Protein AF-A0A6I7WRU8-F1 (afdb_monomer)

Secondary structure (DSSP, 8-state):
--------EEEEEEEEE-TTSS-EEEEEEEEEEGGGTEEEPPPTTT-TT-EEEE-S-HHHHHHHS-TT--EEE---EE-THHHHHHHTT-SPTT--SEEE-GGGEEPPPTTSS--EEESPPPPTTT-B---TTPPBTS-EEEEETTEEEEEEEEPP--TTPPPBEEE---TTS---------

Foldseek 3Di:
DDPPPFQKKFKWFFDDADPVNFKGKIFGQWIATPNNPDIGGDDCVVWVLRMEIANGPNNVVVVVAPRPGIWIQRDKDFQPVCVVCVVVVNQDNPDGRMYDHPVRIDGDDLPSQAEEFEADQQDPPQQFGDTPPADALGFHWYDYPNDIDARWHWHDDDPPDGIGIDHNDDPPDPDPPPDPDD

Nearest PDB structures (foldseek):
  5okz-assembly3_S  TM=5.042E-01  e=1.895E-01  Saccharomyces cerevisiae S288C
  5okz-assembly4_c  TM=5.671E-01  e=3.404E-01  Saccharomyces cerevisiae S288C
  4ifd-assembly1_I  TM=5.003E-01  e=4.302E-01  Saccharomyces cerevisiae S288C
  8g78-assembly1_B  TM=3.497E-01  e=2.351E+00  Severe acute respiratory syndrome coronavirus 2
  6zow-assembly1_A  TM=1.508E-01  e=2.643E+00  Severe acute respiratory syndrome coronavirus 2

Sequence (182 aa):
MSNEIEERELIVKINHASYSMKAGTVDILFVSSDNGKHIELPSSKEFPTKGVFISSEFENISRQFKEEELFYLQKWTRDDGKIDELNSGVLPPGDHIHWAKGTAVKKKDPLSFIPIFDGKLPNISTGEVDINGLPVNKPFFIRDHQEIYGPFTANARQADETIKASPFPQTVLNIKILTATC

pLDDT: mean 83.82, std 16.11, range [31.03, 96.31]

Radius of gyration: 21.08 Å; Cα contacts (8 Å, |Δi|>4): 336; chains: 1; bounding box: 50×31×63 Å

Mean predicted aligned error: 9.58 Å

Structure (mmCIF, N/CA/C/O backbone):
data_AF-A0A6I7WRU8-F1
#
_entry.id   AF-A0A6I7WRU8-F1
#
loop_
_atom_site.group_PDB
_atom_site.id
_atom_site.type_symbol
_atom_site.label_atom_id
_atom_site.label_alt_id
_atom_site.label_comp_id
_atom_site.label_asym_id
_atom_site.label_entity_id
_atom_site.label_seq_id
_atom_site.pdbx_PDB_ins_code
_atom_site.Cartn_x
_atom_site.Cartn_y
_atom_site.Cartn_z
_atom_site.occupancy
_atom_site.B_iso_or_equiv
_atom_site.auth_seq_id
_atom_site.auth_comp_id
_atom_site.auth_asym_id
_atom_site.auth_atom_id
_atom_site.pdbx_PDB_model_num
ATOM 1 N N . MET A 1 1 ? -13.684 4.478 -31.566 1.00 32.88 1 MET A N 1
ATOM 2 C CA . MET A 1 1 ? -13.907 3.550 -30.443 1.00 32.88 1 MET A CA 1
ATOM 3 C C . MET A 1 1 ? -13.051 4.058 -29.303 1.00 32.88 1 MET A C 1
ATOM 5 O O . MET A 1 1 ? -11.836 4.079 -29.434 1.00 32.88 1 MET A O 1
ATOM 9 N N . SER A 1 2 ? -13.684 4.659 -28.304 1.00 32.12 2 SER A N 1
ATOM 10 C CA . SER A 1 2 ? -13.031 5.243 -27.135 1.00 32.12 2 SER A CA 1
ATOM 11 C C . SER A 1 2 ? -12.564 4.109 -26.229 1.00 32.12 2 SER A C 1
ATOM 13 O O . SER A 1 2 ? -13.397 3.448 -25.618 1.00 32.12 2 SER A O 1
ATOM 15 N N . ASN A 1 3 ? -11.255 3.857 -26.194 1.00 33.06 3 ASN A N 1
ATOM 16 C CA . ASN A 1 3 ? -10.651 2.990 -25.188 1.00 33.06 3 ASN A CA 1
ATOM 17 C C . ASN A 1 3 ? -10.827 3.688 -23.837 1.00 33.06 3 ASN A C 1
ATOM 19 O O . ASN A 1 3 ? -10.137 4.672 -23.567 1.00 33.06 3 ASN A O 1
ATOM 23 N N . GLU A 1 4 ? -11.773 3.227 -23.021 1.00 42.41 4 GLU A N 1
ATOM 24 C CA . GLU A 1 4 ? -11.695 3.454 -21.581 1.00 42.41 4 GLU A CA 1
ATOM 25 C C . GLU A 1 4 ? -10.346 2.883 -21.144 1.00 42.41 4 GLU A C 1
ATOM 27 O O . GLU A 1 4 ? -10.081 1.690 -21.276 1.00 42.41 4 GLU A O 1
ATOM 32 N N . ILE A 1 5 ? -9.430 3.767 -20.755 1.00 49.12 5 ILE A N 1
ATOM 33 C CA . ILE A 1 5 ? -8.194 3.357 -20.108 1.00 49.12 5 ILE A CA 1
ATOM 34 C C . ILE A 1 5 ? -8.660 2.786 -18.775 1.00 49.12 5 ILE A C 1
ATOM 36 O O . ILE A 1 5 ? -9.083 3.548 -17.910 1.00 49.12 5 ILE A O 1
ATOM 40 N N . GLU A 1 6 ? -8.647 1.463 -18.628 1.00 54.09 6 GLU A N 1
ATOM 41 C CA . GLU A 1 6 ? -8.699 0.839 -17.310 1.00 54.09 6 GLU A CA 1
ATOM 42 C C . GLU A 1 6 ? -7.561 1.468 -16.495 1.00 54.09 6 GLU A C 1
ATOM 44 O O . GLU A 1 6 ? -6.383 1.195 -16.739 1.00 54.09 6 GLU A O 1
ATOM 49 N N . GLU A 1 7 ? -7.894 2.393 -15.591 1.00 76.50 7 GLU A N 1
ATOM 50 C CA . GLU A 1 7 ? -6.926 3.036 -14.704 1.00 76.50 7 GLU A CA 1
ATOM 51 C C . GLU A 1 7 ? -6.458 1.986 -13.685 1.00 76.50 7 GLU A C 1
ATOM 53 O O . GLU A 1 7 ? -6.975 1.882 -12.572 1.00 76.50 7 GLU A O 1
ATOM 58 N N . ARG A 1 8 ? -5.518 1.133 -14.111 1.00 90.19 8 ARG A N 1
ATOM 59 C CA . ARG A 1 8 ? -4.845 0.154 -13.256 1.00 90.19 8 ARG A CA 1
ATOM 60 C C . ARG 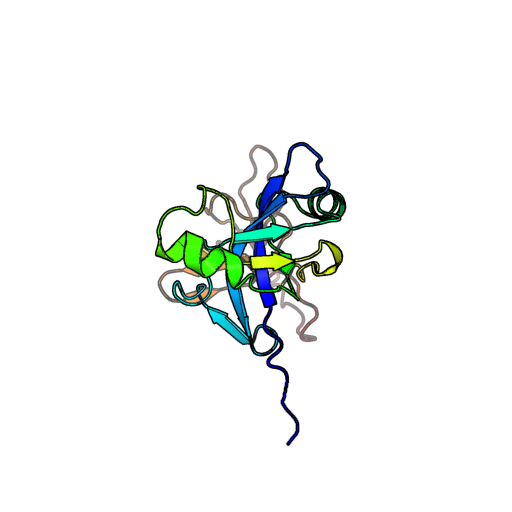A 1 8 ? -3.718 0.848 -12.500 1.00 90.19 8 ARG A C 1
ATOM 62 O O . ARG A 1 8 ? -2.885 1.530 -13.091 1.00 90.19 8 ARG A O 1
ATOM 69 N N . GLU A 1 9 ? -3.664 0.627 -11.195 1.00 94.25 9 GLU A N 1
ATOM 70 C CA . GLU A 1 9 ? -2.600 1.106 -10.312 1.00 94.25 9 GLU A CA 1
ATOM 71 C C . GLU A 1 9 ? -1.969 -0.094 -9.596 1.00 94.25 9 GLU A C 1
ATOM 73 O O . GLU A 1 9 ? -2.660 -1.041 -9.210 1.00 94.25 9 GLU A O 1
ATOM 78 N N . LEU A 1 10 ? -0.654 -0.064 -9.382 1.00 95.56 10 LEU A N 1
ATOM 79 C CA . LEU A 1 10 ? 0.019 -1.064 -8.552 1.00 95.56 10 LEU A CA 1
ATOM 80 C C . LEU A 1 10 ? 0.072 -0.573 -7.109 1.00 95.56 10 LEU A C 1
ATOM 82 O O . LEU A 1 10 ? 0.455 0.567 -6.854 1.00 95.56 10 LEU A O 1
ATOM 86 N N . ILE A 1 11 ? -0.276 -1.439 -6.163 1.00 94.81 11 ILE A N 1
ATOM 87 C CA . ILE A 1 11 ? -0.093 -1.186 -4.733 1.00 94.81 11 ILE A CA 1
ATOM 88 C C . ILE A 1 11 ? 1.238 -1.803 -4.344 1.00 94.81 11 ILE A C 1
ATOM 90 O O . ILE A 1 11 ? 1.419 -3.023 -4.420 1.00 94.81 11 ILE A O 1
ATOM 94 N N . VAL A 1 12 ? 2.168 -0.943 -3.951 1.00 95.56 12 VAL A N 1
ATOM 95 C CA . VAL A 1 12 ? 3.572 -1.297 -3.767 1.00 95.56 12 VAL A CA 1
ATOM 96 C C . VAL A 1 12 ? 4.094 -0.862 -2.402 1.00 95.56 12 VAL A C 1
ATOM 98 O O . VAL A 1 12 ? 3.509 0.006 -1.750 1.00 95.56 12 VAL A O 1
ATOM 101 N N . LYS A 1 13 ? 5.222 -1.448 -1.996 1.00 94.94 13 LYS A N 1
ATOM 102 C CA . LYS A 1 13 ? 6.053 -0.964 -0.886 1.00 94.94 13 LYS A CA 1
ATOM 103 C C . LYS A 1 13 ? 7.512 -0.829 -1.310 1.00 94.94 13 LYS A C 1
ATOM 105 O O . LYS A 1 13 ? 7.925 -1.421 -2.307 1.00 94.94 13 LYS A O 1
ATOM 110 N N . ILE A 1 14 ? 8.294 -0.056 -0.563 1.00 94.94 14 ILE A N 1
ATOM 111 C CA . ILE A 1 14 ? 9.741 0.030 -0.790 1.00 94.94 14 ILE A CA 1
ATOM 112 C C . ILE A 1 14 ? 10.365 -1.345 -0.506 1.00 94.94 14 ILE A C 1
ATOM 114 O O . ILE A 1 14 ? 10.066 -1.952 0.516 1.00 94.94 14 ILE A O 1
ATOM 118 N N . ASN A 1 15 ? 11.235 -1.816 -1.404 1.00 93.06 15 ASN A N 1
ATOM 119 C CA . ASN A 1 15 ? 12.079 -2.986 -1.157 1.00 93.06 15 ASN A CA 1
ATOM 120 C C . ASN A 1 15 ? 13.485 -2.529 -0.748 1.00 93.06 15 ASN A C 1
ATOM 122 O O . ASN A 1 15 ? 13.893 -2.708 0.392 1.00 93.06 15 ASN A O 1
ATOM 126 N N . HIS A 1 16 ? 14.215 -1.863 -1.647 1.00 89.12 16 HIS A N 1
ATOM 127 C CA . HIS A 1 16 ? 15.531 -1.312 -1.320 1.00 89.12 16 HIS A CA 1
ATOM 128 C C . HIS A 1 16 ? 15.906 -0.137 -2.225 1.00 89.12 16 HIS A C 1
ATOM 130 O O . HIS A 1 16 ? 15.480 -0.040 -3.378 1.00 89.12 16 HIS A O 1
ATOM 136 N N . ALA A 1 17 ? 16.742 0.760 -1.703 1.00 86.56 17 ALA A N 1
ATOM 137 C CA . ALA A 1 17 ? 17.388 1.801 -2.493 1.00 86.56 17 ALA A CA 1
ATOM 138 C C . ALA A 1 17 ? 18.650 1.257 -3.176 1.00 86.56 17 ALA A C 1
ATOM 140 O O . ALA A 1 17 ? 19.378 0.443 -2.608 1.00 86.56 17 ALA A O 1
ATOM 141 N N . SER A 1 18 ? 18.961 1.766 -4.368 1.00 83.12 18 SER A N 1
ATOM 142 C CA . SER A 1 18 ? 20.291 1.591 -4.962 1.00 83.12 18 SER A CA 1
ATOM 143 C C . SER A 1 18 ? 21.342 2.410 -4.203 1.00 83.12 18 SER A C 1
ATOM 145 O O . SER A 1 18 ? 21.016 3.380 -3.516 1.00 83.12 18 SER A O 1
ATOM 147 N N . TYR A 1 19 ? 22.626 2.099 -4.415 1.00 75.56 19 TYR A N 1
ATOM 148 C CA . TYR A 1 19 ? 23.750 2.829 -3.810 1.00 75.56 19 TYR A CA 1
ATOM 149 C C . TYR A 1 19 ? 23.710 4.346 -4.075 1.00 75.56 19 TYR A C 1
ATOM 151 O O . TYR A 1 19 ? 24.082 5.147 -3.224 1.00 75.56 19 TYR A O 1
ATOM 159 N N . SER A 1 20 ? 23.217 4.755 -5.250 1.00 76.69 20 SER A N 1
ATOM 160 C CA . SER A 1 20 ? 23.104 6.171 -5.629 1.00 76.69 20 SER A CA 1
ATOM 161 C C . SER A 1 20 ? 21.938 6.911 -4.961 1.00 76.69 20 SER A C 1
ATOM 163 O O . SER A 1 20 ? 21.829 8.125 -5.122 1.00 76.69 20 SER A O 1
ATOM 165 N N . MET A 1 21 ? 21.029 6.187 -4.295 1.00 78.50 21 MET A N 1
ATOM 166 C CA . MET A 1 21 ? 19.726 6.638 -3.776 1.00 78.50 21 MET A CA 1
ATOM 167 C C . MET A 1 21 ? 18.769 7.270 -4.804 1.00 78.50 21 MET A C 1
ATOM 169 O O . MET A 1 21 ? 17.620 7.533 -4.465 1.00 78.50 21 MET A O 1
ATOM 173 N N . LYS A 1 22 ? 19.203 7.476 -6.054 1.00 90.19 22 LYS A N 1
ATOM 174 C CA . LYS A 1 22 ? 18.390 8.021 -7.154 1.00 90.19 22 LYS A CA 1
ATOM 175 C C . LYS A 1 22 ? 17.479 6.988 -7.801 1.00 90.19 22 LYS A C 1
ATOM 177 O O . LYS A 1 22 ? 16.458 7.339 -8.386 1.00 90.19 22 LYS A O 1
ATOM 182 N N . ALA A 1 23 ? 17.872 5.727 -7.694 1.00 92.94 23 ALA A N 1
ATOM 183 C CA . ALA A 1 23 ? 17.128 4.571 -8.160 1.00 92.94 23 ALA A CA 1
ATOM 184 C C . ALA A 1 23 ? 16.900 3.591 -7.007 1.00 92.94 23 ALA A C 1
ATOM 186 O O . ALA A 1 23 ? 17.590 3.655 -5.982 1.00 92.94 23 ALA A O 1
ATOM 187 N N . GLY A 1 24 ? 15.977 2.661 -7.190 1.00 93.88 24 GLY A N 1
ATOM 188 C CA . GLY A 1 24 ? 15.670 1.618 -6.220 1.00 93.88 24 GLY A CA 1
ATOM 189 C C . GLY A 1 24 ? 14.606 0.674 -6.752 1.00 93.88 24 GLY A C 1
ATOM 190 O O . GLY A 1 24 ? 14.208 0.769 -7.910 1.00 93.88 24 GLY A O 1
ATOM 191 N N . THR A 1 25 ? 14.132 -0.211 -5.893 1.00 94.88 25 THR A N 1
ATOM 192 C CA . THR A 1 25 ? 13.145 -1.230 -6.236 1.00 94.88 25 THR A CA 1
ATOM 193 C C . THR A 1 25 ? 11.966 -1.157 -5.281 1.00 94.88 25 THR A C 1
ATOM 195 O O . THR A 1 25 ? 12.122 -0.879 -4.087 1.00 94.88 25 THR A O 1
ATOM 198 N N . VAL A 1 26 ? 10.780 -1.427 -5.819 1.00 95.81 26 VAL A N 1
ATOM 199 C CA . VAL A 1 26 ? 9.541 -1.585 -5.055 1.00 95.81 26 VAL A CA 1
ATOM 200 C C . VAL A 1 26 ? 8.943 -2.966 -5.303 1.00 95.81 26 VAL A C 1
ATOM 202 O O . VAL A 1 26 ? 9.017 -3.480 -6.422 1.00 95.81 26 VAL A O 1
ATOM 205 N N . ASP A 1 27 ? 8.326 -3.542 -4.275 1.00 96.12 27 ASP A N 1
ATOM 206 C CA . ASP A 1 27 ? 7.601 -4.811 -4.374 1.00 96.12 27 ASP A CA 1
ATOM 207 C C . ASP A 1 27 ? 6.138 -4.560 -4.720 1.00 96.12 27 ASP A C 1
ATOM 209 O O . ASP A 1 27 ? 5.486 -3.713 -4.110 1.00 96.12 27 ASP A O 1
ATOM 213 N N . ILE A 1 28 ? 5.609 -5.329 -5.670 1.00 96.31 28 ILE A N 1
ATOM 214 C CA . ILE A 1 28 ? 4.196 -5.338 -6.043 1.00 96.31 28 ILE A CA 1
ATOM 215 C C . ILE A 1 28 ? 3.459 -6.287 -5.111 1.00 96.31 28 ILE A C 1
ATOM 217 O O . ILE A 1 28 ? 3.704 -7.494 -5.105 1.00 96.31 28 ILE A O 1
ATOM 221 N N . LEU A 1 29 ? 2.517 -5.737 -4.352 1.00 94.94 29 LEU A N 1
ATOM 222 C CA . LEU A 1 29 ? 1.692 -6.511 -3.431 1.00 94.94 29 LEU A CA 1
ATOM 223 C C . LEU A 1 29 ? 0.323 -6.806 -4.032 1.00 94.94 29 LEU A C 1
ATOM 225 O O . LEU A 1 29 ? -0.154 -7.935 -3.938 1.00 94.94 29 LEU A O 1
ATOM 229 N N . PHE A 1 30 ? -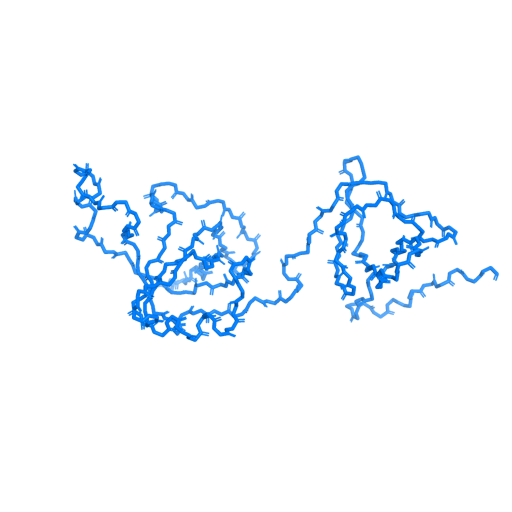0.274 -5.813 -4.693 1.00 94.88 30 PHE A N 1
ATOM 230 C CA . PHE A 1 30 ? -1.585 -5.946 -5.320 1.00 94.88 30 PHE A CA 1
ATOM 231 C C . PHE A 1 30 ? -1.683 -5.127 -6.604 1.00 94.88 30 PHE A C 1
ATOM 233 O O . PHE A 1 30 ? -0.958 -4.149 -6.803 1.00 94.88 30 PHE A O 1
ATOM 240 N N . VAL A 1 31 ? -2.633 -5.514 -7.443 1.00 95.00 31 VAL A N 1
ATOM 241 C CA . VAL A 1 31 ? -3.109 -4.734 -8.583 1.00 95.00 31 VAL A CA 1
ATOM 242 C C . VAL A 1 31 ? -4.483 -4.189 -8.218 1.00 95.00 31 VAL A C 1
ATOM 244 O O . VAL A 1 31 ? -5.347 -4.940 -7.773 1.00 95.00 31 VAL A O 1
ATOM 247 N N . SER A 1 32 ? -4.664 -2.886 -8.393 1.00 92.31 32 SER A N 1
ATOM 248 C CA . SER A 1 32 ? -5.935 -2.186 -8.238 1.00 92.31 32 SER A CA 1
ATOM 249 C C . SER A 1 32 ? -6.474 -1.826 -9.620 1.00 92.31 32 SER A C 1
ATOM 251 O O . SER A 1 32 ? -5.752 -1.217 -10.409 1.00 92.31 32 SER A O 1
ATOM 253 N N . SER A 1 33 ? -7.721 -2.178 -9.919 1.00 91.00 33 SER A N 1
ATOM 254 C CA . SER A 1 33 ? -8.433 -1.789 -11.142 1.00 91.00 33 SER A CA 1
ATOM 255 C C . SER A 1 33 ? -9.773 -1.127 -10.815 1.00 91.00 33 SER A C 1
ATOM 257 O O . SER A 1 33 ? -10.237 -1.130 -9.667 1.00 91.00 33 SER A O 1
ATOM 259 N N . ASP A 1 34 ? -10.366 -0.484 -11.823 1.00 86.56 34 ASP A N 1
ATOM 260 C CA . ASP A 1 34 ? -11.641 0.233 -11.725 1.00 86.56 34 ASP A CA 1
ATOM 261 C C . ASP A 1 34 ? -11.684 1.234 -10.563 1.00 86.56 34 ASP A C 1
ATOM 263 O O . ASP A 1 34 ? -12.660 1.309 -9.809 1.00 86.56 34 ASP A O 1
ATOM 267 N N . ASN A 1 35 ? -10.600 2.003 -10.403 1.00 81.00 35 ASN A N 1
ATOM 268 C CA . ASN A 1 35 ? -10.430 2.992 -9.335 1.00 81.00 35 ASN A CA 1
ATOM 269 C C . ASN A 1 35 ? -10.523 2.399 -7.918 1.00 81.00 35 ASN A C 1
ATOM 271 O O . ASN A 1 35 ? -11.100 3.007 -7.014 1.00 81.00 35 ASN A O 1
ATOM 275 N N . GLY A 1 36 ? -9.964 1.203 -7.718 1.00 79.19 36 GLY A N 1
ATOM 276 C CA . GLY A 1 36 ? -9.905 0.540 -6.412 1.00 79.19 36 GLY A CA 1
ATOM 277 C C . GLY A 1 36 ? -11.136 -0.285 -6.058 1.00 79.19 36 GLY A C 1
ATOM 278 O O . GLY A 1 36 ? -11.230 -0.773 -4.933 1.00 79.19 36 GLY A O 1
ATOM 279 N N . LYS A 1 37 ? -12.075 -0.474 -6.996 1.00 82.75 37 LYS A N 1
ATOM 280 C CA . LYS A 1 37 ? -13.210 -1.394 -6.809 1.00 82.75 37 LYS A CA 1
ATOM 281 C C . LYS A 1 37 ? -12.779 -2.856 -6.830 1.00 82.75 37 LYS A C 1
ATOM 283 O O . LYS A 1 37 ? -13.419 -3.686 -6.187 1.00 82.75 37 LYS A O 1
ATOM 288 N N . HIS A 1 38 ? -11.703 -3.155 -7.547 1.00 86.56 38 HIS A N 1
ATOM 289 C CA . HIS A 1 38 ? -11.164 -4.497 -7.672 1.00 86.56 38 HIS A CA 1
ATOM 290 C C . HIS A 1 38 ? -9.696 -4.495 -7.270 1.00 86.56 38 HIS A C 1
ATOM 292 O O . HIS A 1 38 ? -8.908 -3.685 -7.751 1.00 86.56 38 HIS A O 1
ATOM 298 N N . ILE A 1 39 ? -9.354 -5.385 -6.340 1.00 90.44 39 ILE A N 1
ATOM 299 C CA . ILE A 1 39 ? -8.000 -5.549 -5.823 1.00 90.44 39 ILE A CA 1
ATOM 300 C C . ILE A 1 39 ? -7.668 -7.029 -5.861 1.00 90.44 39 ILE A C 1
ATOM 302 O O . ILE A 1 39 ? -8.378 -7.850 -5.281 1.00 90.44 39 ILE A O 1
ATOM 306 N N . GLU A 1 40 ? -6.581 -7.360 -6.539 1.00 93.06 40 GLU A N 1
ATOM 307 C CA . GLU A 1 40 ? -6.156 -8.735 -6.757 1.00 93.06 40 GLU A CA 1
ATOM 308 C C . GLU A 1 40 ? -4.652 -8.900 -6.550 1.00 93.06 40 GLU A C 1
ATOM 310 O O . GLU A 1 40 ? -3.882 -7.935 -6.522 1.00 93.06 40 GLU A O 1
ATOM 315 N N . LEU A 1 41 ? -4.224 -10.151 -6.390 1.00 94.50 41 LEU A N 1
ATOM 316 C CA . LEU A 1 41 ? -2.803 -10.476 -6.373 1.00 94.50 41 LEU A CA 1
ATOM 317 C C . LEU A 1 41 ? -2.213 -10.307 -7.781 1.00 94.50 41 LEU A C 1
ATOM 319 O O . LEU A 1 41 ? -2.866 -10.675 -8.760 1.00 94.50 41 LEU A O 1
ATOM 323 N N . PRO A 1 42 ? -0.965 -9.821 -7.906 1.00 94.25 42 PRO A N 1
ATOM 324 C CA . PRO A 1 42 ? -0.327 -9.684 -9.204 1.00 94.25 42 PRO A CA 1
ATOM 325 C C . PRO A 1 42 ? -0.181 -11.051 -9.882 1.00 94.25 42 PRO A C 1
ATOM 327 O O . PRO A 1 42 ? 0.394 -11.992 -9.327 1.00 94.25 42 PRO A O 1
ATOM 330 N N . SER A 1 43 ? -0.685 -11.153 -11.113 1.00 93.56 43 SER A N 1
ATOM 331 C CA . SER A 1 43 ? -0.547 -12.355 -11.935 1.00 93.56 43 SER A CA 1
ATOM 332 C C . SER A 1 43 ? 0.926 -12.662 -12.186 1.00 93.56 43 SER A C 1
ATOM 334 O O . SER A 1 43 ? 1.662 -11.813 -12.681 1.00 93.56 43 SER A O 1
ATOM 336 N N . SER A 1 44 ? 1.364 -13.898 -11.932 1.00 91.12 44 SER A N 1
ATOM 337 C CA . SER A 1 44 ? 2.755 -14.306 -12.192 1.00 91.12 44 SER A CA 1
ATOM 338 C C . SER A 1 44 ? 3.122 -14.308 -13.680 1.00 91.12 44 SER A C 1
ATOM 340 O O . SER A 1 44 ? 4.302 -14.322 -14.008 1.00 91.12 44 SER A O 1
ATOM 342 N N . LYS A 1 45 ? 2.130 -14.284 -14.583 1.00 90.69 45 LYS A N 1
ATOM 343 C CA . LYS A 1 45 ? 2.371 -14.125 -16.025 1.00 90.69 45 LYS A CA 1
ATOM 344 C C . LYS A 1 45 ? 2.704 -12.682 -16.392 1.00 90.69 45 LYS A C 1
ATOM 346 O O . LYS A 1 45 ? 3.512 -12.454 -17.282 1.00 90.69 45 LYS A O 1
ATOM 351 N N . GLU A 1 46 ? 2.051 -11.727 -15.735 1.00 90.56 46 GLU A N 1
ATOM 352 C CA . GLU A 1 46 ? 2.258 -10.301 -15.984 1.00 90.56 46 GLU A CA 1
ATOM 353 C C . GLU A 1 46 ? 3.458 -9.788 -15.188 1.00 90.56 46 GLU A C 1
ATOM 355 O O . GLU A 1 46 ? 4.339 -9.169 -15.765 1.00 90.56 46 GLU A O 1
ATOM 360 N N . PHE A 1 47 ? 3.545 -10.127 -13.899 1.00 93.50 47 PHE A N 1
ATOM 361 C CA . PHE A 1 47 ? 4.573 -9.678 -12.958 1.00 93.50 47 PHE A CA 1
ATOM 362 C C . PHE A 1 47 ? 5.382 -10.858 -12.383 1.00 93.50 47 PHE A C 1
ATOM 364 O O . PHE A 1 47 ? 5.303 -11.145 -11.184 1.00 93.50 47 PHE A O 1
ATOM 371 N N . PRO A 1 48 ? 6.191 -11.553 -13.200 1.00 91.50 48 PRO A N 1
ATOM 372 C CA . PRO A 1 48 ? 6.930 -12.746 -12.776 1.00 91.50 48 PRO A CA 1
ATOM 373 C C . PRO A 1 48 ? 7.954 -12.469 -11.667 1.00 91.50 48 PRO A C 1
ATOM 375 O O . PRO A 1 48 ? 8.126 -13.295 -10.775 1.00 91.50 48 PRO A O 1
ATOM 378 N N . THR A 1 49 ? 8.594 -11.293 -11.674 1.00 92.12 49 THR A N 1
ATOM 379 C CA . THR A 1 49 ? 9.571 -10.890 -10.646 1.00 92.12 49 THR A CA 1
ATOM 380 C C . THR A 1 49 ? 8.939 -10.174 -9.451 1.00 92.12 49 THR A C 1
ATOM 382 O O . THR A 1 49 ? 9.645 -9.847 -8.504 1.00 92.12 49 THR A O 1
ATOM 385 N N . LYS A 1 50 ? 7.622 -9.912 -9.494 1.00 93.81 50 LYS A N 1
ATOM 386 C CA . LYS A 1 50 ? 6.840 -9.221 -8.450 1.00 93.81 50 LYS A CA 1
ATOM 387 C C . LYS A 1 50 ? 7.391 -7.865 -7.990 1.00 93.81 50 LYS A C 1
ATOM 389 O O . LYS A 1 50 ? 7.006 -7.391 -6.930 1.00 93.81 50 LYS A O 1
ATOM 394 N N . GLY A 1 51 ? 8.246 -7.220 -8.776 1.00 94.94 51 GLY A N 1
ATOM 395 C CA . GLY A 1 51 ? 8.806 -5.917 -8.431 1.00 94.94 51 GLY A CA 1
ATOM 396 C C . GLY A 1 51 ? 8.944 -5.004 -9.638 1.00 94.94 51 GLY A C 1
ATOM 397 O O . GLY A 1 51 ? 8.862 -5.447 -10.790 1.00 94.94 51 GLY A O 1
ATOM 398 N N . VAL A 1 52 ? 9.134 -3.720 -9.350 1.00 96.19 52 VAL A N 1
ATOM 399 C CA . VAL A 1 52 ? 9.344 -2.663 -10.341 1.00 96.19 52 VAL A CA 1
ATOM 400 C C . VAL A 1 52 ? 10.611 -1.902 -9.987 1.00 96.19 52 VAL A C 1
ATOM 402 O O . VAL A 1 52 ? 10.789 -1.451 -8.855 1.00 96.19 52 VAL A O 1
ATOM 405 N N . PHE A 1 53 ? 11.475 -1.719 -10.980 1.00 95.50 53 PHE A N 1
ATOM 406 C CA . PHE A 1 53 ? 12.645 -0.868 -10.855 1.00 95.50 53 PHE A CA 1
ATOM 407 C C . PHE A 1 53 ? 12.262 0.607 -11.024 1.00 95.50 53 PHE A C 1
ATOM 409 O O . PHE A 1 53 ? 11.684 1.012 -12.030 1.00 95.50 53 PHE A O 1
ATOM 416 N N . ILE A 1 54 ? 12.607 1.443 -10.057 1.00 96.19 54 ILE A N 1
ATOM 417 C CA . ILE A 1 54 ? 12.417 2.887 -10.137 1.00 96.19 54 ILE A CA 1
ATOM 418 C C . ILE A 1 54 ? 13.717 3.517 -10.627 1.00 96.19 54 ILE A C 1
ATOM 420 O O . ILE A 1 54 ? 14.717 3.534 -9.912 1.00 96.19 54 ILE A O 1
ATOM 424 N N . SER A 1 55 ? 13.702 4.053 -11.847 1.00 93.50 55 SER A N 1
ATOM 425 C CA . SER A 1 55 ? 14.909 4.523 -12.537 1.00 93.50 55 SER A CA 1
ATOM 426 C C . SER A 1 55 ? 15.415 5.890 -12.071 1.00 93.50 55 SER A C 1
ATOM 428 O O . SER A 1 55 ? 16.574 6.230 -12.301 1.00 93.50 55 SER A O 1
ATOM 430 N N . SER A 1 56 ? 14.540 6.711 -11.489 1.00 94.56 56 SER A N 1
ATOM 431 C CA . SER A 1 56 ? 14.843 8.086 -11.083 1.00 94.56 56 SER A CA 1
ATOM 432 C C . SER A 1 56 ? 13.947 8.550 -9.943 1.00 94.56 56 SER A C 1
ATOM 434 O O . SER A 1 56 ? 12.829 8.057 -9.790 1.00 94.56 56 SER A O 1
ATOM 436 N N . GLU A 1 57 ? 14.419 9.550 -9.194 1.00 94.12 57 GLU A N 1
ATOM 437 C CA . GLU A 1 57 ? 13.666 10.242 -8.140 1.00 94.12 57 GLU A CA 1
ATOM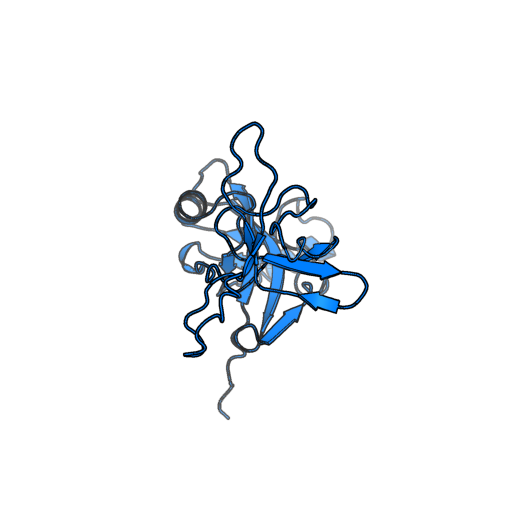 438 C C . GLU A 1 57 ? 13.235 9.318 -6.989 1.00 94.12 57 GLU A C 1
ATOM 440 O O . GLU A 1 57 ? 12.273 9.610 -6.274 1.00 94.12 57 GLU A O 1
ATOM 445 N N . PHE A 1 58 ? 13.942 8.203 -6.787 1.00 94.38 58 PHE A N 1
ATOM 446 C CA . PHE A 1 58 ? 13.654 7.268 -5.702 1.00 94.38 58 PHE A CA 1
ATOM 447 C C . PHE A 1 58 ? 13.833 7.914 -4.323 1.00 94.38 58 PHE A C 1
ATOM 449 O O . PHE A 1 58 ? 13.067 7.648 -3.402 1.00 94.38 58 PHE A O 1
ATOM 456 N N . GLU A 1 59 ? 14.756 8.863 -4.190 1.00 93.38 59 GLU A N 1
ATOM 457 C CA . GLU A 1 59 ? 14.945 9.655 -2.980 1.00 93.38 59 GLU A CA 1
ATOM 458 C C . GLU A 1 59 ? 13.685 10.439 -2.578 1.00 93.38 59 GLU A C 1
ATOM 460 O O . GLU A 1 59 ? 13.456 10.679 -1.391 1.00 93.38 59 GLU A O 1
ATOM 465 N N . ASN A 1 60 ? 12.834 10.821 -3.541 1.00 92.44 60 ASN A N 1
ATOM 466 C CA . ASN A 1 60 ? 11.547 11.452 -3.249 1.00 92.44 60 ASN A CA 1
ATOM 467 C C . ASN A 1 60 ? 10.551 10.451 -2.668 1.00 92.44 60 ASN A C 1
ATOM 469 O O . ASN A 1 60 ? 9.746 10.838 -1.822 1.00 92.44 60 ASN A O 1
ATOM 473 N N . ILE A 1 61 ? 10.600 9.193 -3.106 1.00 93.50 61 ILE A N 1
ATOM 474 C CA . ILE A 1 61 ? 9.779 8.107 -2.565 1.00 93.50 61 ILE A CA 1
ATOM 475 C C . ILE A 1 61 ? 10.228 7.818 -1.132 1.00 93.50 61 ILE A C 1
ATOM 477 O O . ILE A 1 61 ? 9.415 7.912 -0.218 1.00 93.50 61 ILE A O 1
ATOM 481 N N . SER A 1 62 ? 11.525 7.592 -0.910 1.00 91.38 62 SER A N 1
ATOM 482 C CA . SER A 1 62 ? 12.073 7.270 0.417 1.00 91.38 62 SER A CA 1
ATOM 483 C C . SER A 1 62 ? 11.882 8.380 1.454 1.00 91.38 62 SER A C 1
ATOM 485 O O . SER A 1 62 ? 11.861 8.113 2.650 1.00 91.38 62 SER A O 1
ATOM 487 N N . ARG A 1 63 ? 11.745 9.643 1.024 1.00 91.38 63 ARG A N 1
ATOM 488 C CA . ARG A 1 63 ? 11.372 10.752 1.920 1.00 91.38 63 ARG A CA 1
ATOM 489 C C . ARG A 1 63 ? 9.887 10.770 2.276 1.00 91.38 63 ARG A C 1
ATOM 491 O O . ARG A 1 63 ? 9.525 11.306 3.320 1.00 91.38 63 ARG A O 1
ATOM 498 N N . GLN A 1 64 ? 9.030 10.274 1.389 1.00 90.94 64 GLN A N 1
ATOM 499 C CA . GLN A 1 64 ? 7.577 10.344 1.536 1.00 90.94 64 GLN A CA 1
ATOM 500 C C . GLN A 1 64 ? 6.973 9.114 2.204 1.00 90.94 64 GLN A C 1
ATOM 502 O O . GLN A 1 64 ? 5.933 9.260 2.843 1.00 90.94 64 GLN A O 1
ATOM 507 N N . PHE A 1 65 ? 7.603 7.952 2.045 1.00 90.88 65 PHE A N 1
ATOM 508 C CA . PHE A 1 65 ? 7.090 6.660 2.484 1.00 90.88 65 PHE A CA 1
ATOM 509 C C . PHE A 1 65 ? 8.145 5.917 3.296 1.00 90.88 65 PHE A C 1
ATOM 511 O O . PHE A 1 65 ? 9.333 5.943 2.966 1.00 90.88 65 PHE A O 1
ATOM 518 N N . LYS A 1 66 ? 7.706 5.240 4.357 1.00 86.06 66 LYS A N 1
ATOM 519 C CA . LYS A 1 66 ? 8.548 4.296 5.107 1.00 86.06 66 LYS A CA 1
ATOM 520 C C . LYS A 1 66 ? 8.610 2.937 4.396 1.00 86.06 66 LYS A C 1
ATOM 522 O O . LYS A 1 66 ? 7.784 2.650 3.540 1.00 86.06 66 LYS A O 1
ATOM 527 N N . GLU A 1 67 ? 9.565 2.093 4.781 1.00 78.81 67 GLU A N 1
ATOM 528 C CA . GLU A 1 67 ? 9.839 0.794 4.135 1.00 78.81 67 GLU A CA 1
ATOM 529 C C . GLU A 1 67 ? 8.598 -0.115 4.025 1.00 78.81 67 GLU A C 1
ATOM 531 O O . GLU A 1 67 ? 8.305 -0.654 2.964 1.00 78.81 67 GLU A O 1
ATOM 536 N N . GLU A 1 68 ? 7.785 -0.176 5.081 1.00 82.12 68 GLU A N 1
ATOM 537 C CA . GLU A 1 68 ? 6.547 -0.973 5.126 1.00 82.12 68 GLU A CA 1
ATOM 538 C C . GLU A 1 68 ? 5.276 -0.168 4.794 1.00 82.12 68 GLU A C 1
ATOM 540 O O . GLU A 1 68 ? 4.154 -0.632 5.007 1.00 82.12 68 GLU A O 1
ATOM 545 N N . GLU A 1 69 ? 5.417 1.067 4.310 1.00 86.50 69 GLU A N 1
ATOM 546 C CA . GLU A 1 69 ? 4.277 1.911 3.964 1.00 86.50 69 GLU A CA 1
ATOM 547 C C . GLU A 1 69 ? 3.828 1.669 2.520 1.00 86.50 69 GLU A C 1
ATOM 549 O O . GLU A 1 69 ? 4.621 1.726 1.581 1.00 86.50 69 GLU A O 1
ATOM 554 N N . LEU A 1 70 ? 2.528 1.418 2.349 1.00 90.56 70 LEU A N 1
ATOM 555 C CA . LEU A 1 70 ? 1.923 1.167 1.044 1.00 90.56 70 LEU A CA 1
ATOM 556 C C . LEU A 1 70 ? 1.650 2.465 0.286 1.00 90.56 70 LEU A C 1
ATOM 558 O O . LEU A 1 70 ? 1.103 3.422 0.844 1.00 90.56 70 LEU A O 1
ATOM 562 N N . PHE A 1 71 ? 1.913 2.457 -1.016 1.00 93.56 71 PHE A N 1
ATOM 563 C CA . PHE A 1 71 ? 1.561 3.547 -1.923 1.00 93.56 71 PHE A CA 1
ATOM 564 C C . PHE A 1 71 ? 1.172 3.032 -3.307 1.00 93.56 71 PHE A C 1
ATOM 566 O O . PHE A 1 71 ? 1.362 1.859 -3.626 1.00 93.56 71 PHE 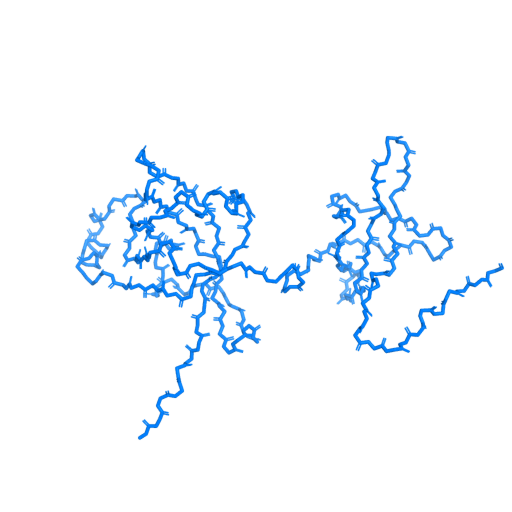A O 1
ATOM 573 N N . TYR A 1 72 ? 0.591 3.917 -4.119 1.00 94.00 72 TYR A N 1
ATOM 574 C CA . TYR A 1 72 ? 0.190 3.591 -5.484 1.00 94.00 72 TYR A CA 1
ATOM 575 C C . TYR A 1 72 ? 1.298 3.955 -6.471 1.00 94.00 72 TYR A C 1
ATOM 577 O O . TYR A 1 72 ? 1.873 5.043 -6.393 1.00 94.00 72 TYR A O 1
ATOM 585 N N . LEU A 1 73 ? 1.552 3.077 -7.435 1.00 95.50 73 LEU A N 1
ATOM 586 C CA . LEU A 1 73 ? 2.338 3.353 -8.629 1.00 95.50 73 LEU A CA 1
ATOM 587 C C . LEU A 1 73 ? 1.394 3.363 -9.834 1.00 95.50 73 LEU A C 1
ATOM 589 O O . LEU A 1 73 ? 0.831 2.337 -10.209 1.00 95.50 73 LEU A O 1
ATOM 593 N N . GLN A 1 74 ? 1.208 4.542 -10.423 1.00 93.88 74 GLN A N 1
ATOM 594 C CA . GLN A 1 74 ? 0.156 4.786 -11.413 1.00 93.88 74 GLN A CA 1
ATOM 595 C C . GLN A 1 74 ? 0.587 4.484 -12.849 1.00 93.88 74 GLN A C 1
ATOM 597 O O . GLN A 1 74 ? -0.244 4.336 -13.737 1.00 93.88 74 GLN A O 1
ATOM 602 N N . LYS A 1 75 ? 1.898 4.480 -13.107 1.00 93.19 75 LYS A N 1
ATOM 603 C CA . LYS A 1 75 ? 2.464 4.263 -14.440 1.00 93.19 75 LYS A CA 1
ATOM 604 C C . LYS A 1 75 ? 3.734 3.440 -14.331 1.00 93.19 75 LYS A C 1
ATOM 606 O O . LYS A 1 75 ? 4.615 3.764 -13.537 1.00 93.19 75 LYS A O 1
ATOM 611 N N . TRP A 1 76 ? 3.831 2.420 -15.169 1.00 95.00 76 TRP A N 1
ATOM 612 C CA . TRP A 1 76 ? 5.006 1.575 -15.325 1.00 95.00 76 TRP A CA 1
ATOM 613 C C . TRP A 1 76 ? 5.109 1.114 -16.778 1.00 95.00 76 TRP A C 1
ATOM 615 O O . TRP A 1 76 ? 4.139 1.162 -17.535 1.00 95.00 76 TRP A O 1
ATOM 625 N N . THR A 1 77 ? 6.298 0.666 -17.153 1.00 94.12 77 THR A N 1
ATOM 626 C CA . THR A 1 77 ? 6.613 0.157 -18.485 1.00 94.12 77 THR A CA 1
ATOM 627 C C . THR A 1 77 ? 7.235 -1.221 -18.340 1.00 94.12 77 THR A C 1
ATOM 629 O O . THR A 1 77 ? 8.022 -1.451 -17.420 1.00 94.12 77 THR A O 1
ATOM 632 N N . ARG A 1 78 ? 6.898 -2.139 -19.247 1.00 91.62 78 ARG A N 1
ATOM 633 C CA . ARG A 1 78 ? 7.578 -3.429 -19.368 1.00 91.62 78 ARG A CA 1
ATOM 634 C C . ARG A 1 78 ? 8.753 -3.297 -20.333 1.00 91.62 78 ARG A C 1
ATOM 636 O O . ARG A 1 78 ? 8.607 -2.730 -21.411 1.00 91.62 78 ARG A O 1
ATOM 643 N N . ASP A 1 79 ? 9.907 -3.795 -19.925 1.00 89.56 79 ASP A N 1
ATOM 644 C CA . ASP A 1 79 ? 11.092 -3.924 -20.758 1.00 89.56 79 ASP A CA 1
ATOM 645 C C . ASP A 1 79 ? 11.084 -5.303 -21.420 1.00 89.56 79 ASP A C 1
ATOM 647 O O . ASP A 1 79 ? 11.418 -6.315 -20.799 1.00 89.56 79 ASP A O 1
ATOM 651 N N . ASP A 1 80 ? 10.663 -5.337 -22.684 1.00 83.62 80 ASP A N 1
ATOM 652 C CA . ASP A 1 80 ? 10.585 -6.577 -23.451 1.00 83.62 80 ASP A CA 1
ATOM 653 C C . ASP A 1 80 ? 11.972 -7.194 -23.711 1.00 83.62 80 ASP A C 1
ATOM 655 O O . ASP A 1 80 ? 12.068 -8.408 -23.861 1.00 83.62 80 ASP A O 1
ATOM 659 N N . GLY A 1 81 ? 13.058 -6.408 -23.684 1.00 82.50 81 GLY A N 1
ATOM 660 C CA . GLY A 1 81 ? 14.419 -6.932 -23.847 1.00 82.50 81 GLY A CA 1
ATOM 661 C C . GLY A 1 81 ? 14.854 -7.817 -22.676 1.00 82.50 81 GLY A C 1
ATOM 662 O O . GLY A 1 81 ? 15.521 -8.831 -22.869 1.00 82.50 81 GLY A O 1
ATOM 663 N N . LYS A 1 82 ? 14.394 -7.499 -21.460 1.00 84.25 82 LYS A N 1
ATOM 664 C CA . L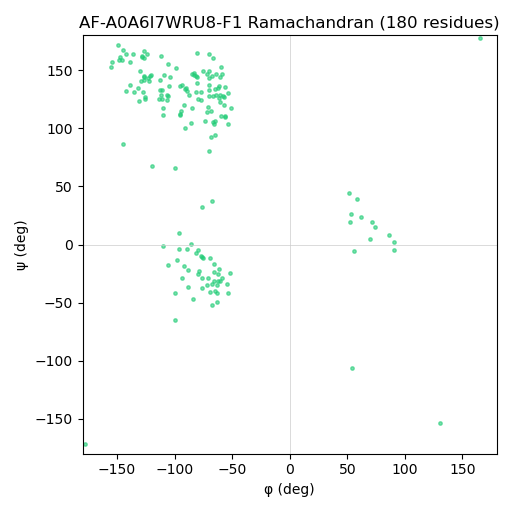YS A 1 82 ? 14.653 -8.314 -20.262 1.00 84.25 82 LYS A CA 1
ATOM 665 C C . LYS A 1 82 ? 13.788 -9.576 -20.176 1.00 84.25 82 LYS A C 1
ATOM 667 O O . LYS A 1 82 ? 14.032 -10.422 -19.315 1.00 84.25 82 LYS A O 1
ATOM 672 N N . ILE A 1 83 ? 12.780 -9.735 -21.038 1.00 83.25 83 ILE A N 1
ATOM 673 C CA . ILE A 1 83 ? 11.938 -10.943 -21.063 1.00 83.25 83 ILE A CA 1
ATOM 674 C C . ILE A 1 83 ? 12.736 -12.143 -21.560 1.00 83.25 83 ILE A C 1
ATOM 676 O O . ILE A 1 83 ? 12.613 -13.229 -20.996 1.00 83.25 83 ILE A O 1
ATOM 680 N N . ASP A 1 84 ? 13.577 -11.954 -22.574 1.00 83.88 84 ASP A N 1
ATOM 681 C CA . ASP A 1 84 ? 14.415 -13.031 -23.100 1.00 83.88 84 ASP A CA 1
ATOM 682 C C . ASP A 1 84 ? 15.436 -13.494 -22.053 1.00 83.88 84 ASP A C 1
ATOM 684 O O . ASP A 1 84 ? 15.631 -14.697 -21.862 1.00 83.88 84 ASP A O 1
ATOM 688 N N . GLU A 1 85 ? 16.019 -12.555 -21.302 1.00 86.56 85 GLU A N 1
ATOM 689 C CA . GLU A 1 85 ? 16.903 -12.845 -20.166 1.00 86.56 85 GLU A CA 1
ATOM 690 C C . GLU A 1 85 ? 16.169 -13.586 -19.042 1.00 86.56 85 GLU A C 1
ATOM 692 O O . GLU A 1 85 ? 16.704 -14.550 -18.487 1.00 86.56 85 GLU A O 1
ATOM 697 N N . LEU A 1 86 ? 14.934 -13.180 -18.729 1.00 86.19 86 LEU A N 1
ATOM 698 C CA . LEU A 1 86 ? 14.093 -13.847 -17.737 1.00 86.19 86 LEU A CA 1
ATOM 699 C C . LEU A 1 86 ? 13.766 -15.285 -18.159 1.00 86.19 86 LEU A C 1
ATOM 701 O O . LEU A 1 86 ? 13.954 -16.213 -17.375 1.00 86.19 86 LEU A O 1
ATOM 705 N N . ASN A 1 87 ? 13.306 -15.480 -19.396 1.00 85.31 87 ASN A N 1
ATOM 706 C CA . ASN A 1 87 ? 12.933 -16.792 -19.930 1.00 85.31 87 ASN A CA 1
ATOM 707 C C . ASN A 1 87 ? 14.139 -17.730 -20.059 1.00 85.31 87 ASN A C 1
ATOM 709 O O . ASN A 1 87 ? 13.999 -18.941 -19.896 1.00 85.31 87 ASN A O 1
ATOM 713 N N . SER A 1 88 ? 15.322 -17.172 -20.323 1.00 85.75 88 SER A N 1
ATOM 714 C CA . SER A 1 88 ? 16.582 -17.920 -20.392 1.00 85.75 88 SER A CA 1
ATOM 715 C C . SER A 1 88 ? 17.200 -18.187 -19.013 1.00 85.75 88 SER A C 1
ATOM 717 O O . SER A 1 88 ? 18.194 -18.905 -18.924 1.00 85.75 88 SER A O 1
ATOM 719 N N . GLY A 1 89 ? 16.645 -17.612 -17.938 1.00 83.44 89 GLY A N 1
ATOM 720 C CA . GLY A 1 89 ? 17.166 -17.740 -16.574 1.00 83.44 89 GLY A CA 1
ATOM 721 C C . GLY A 1 89 ? 18.470 -16.974 -16.320 1.00 83.44 89 GLY A C 1
ATOM 722 O O . GLY A 1 89 ? 19.190 -17.297 -15.379 1.00 83.44 89 GLY A O 1
ATOM 723 N N . VAL A 1 90 ? 18.790 -15.989 -17.163 1.00 87.00 90 VAL A N 1
ATOM 724 C CA . VAL A 1 90 ? 20.023 -15.182 -17.087 1.00 87.00 90 VAL A CA 1
ATOM 725 C C . VAL A 1 90 ? 19.778 -13.842 -16.384 1.00 87.00 90 VAL A C 1
ATOM 727 O O . VAL A 1 90 ? 20.733 -13.190 -15.967 1.00 87.00 90 VAL A O 1
ATOM 730 N N . LEU A 1 91 ? 18.512 -13.449 -16.196 1.00 85.88 91 LEU A N 1
ATOM 731 C CA . LEU A 1 91 ? 18.161 -12.239 -15.456 1.00 85.88 91 LEU A CA 1
ATOM 732 C C . LEU A 1 91 ? 18.680 -12.326 -14.004 1.00 85.88 91 LEU A C 1
ATOM 734 O O . LEU A 1 91 ? 18.307 -13.261 -13.285 1.00 85.88 91 LEU A O 1
ATOM 738 N N . PRO A 1 92 ? 19.510 -11.371 -13.547 1.00 83.00 92 PRO A N 1
ATOM 739 C CA . PRO A 1 92 ? 20.038 -11.387 -12.189 1.00 83.00 92 PRO A CA 1
ATOM 740 C C . PRO A 1 92 ? 18.937 -11.372 -11.113 1.00 83.00 92 PRO A C 1
ATOM 742 O O . PRO A 1 92 ? 17.897 -10.731 -11.287 1.00 83.00 92 PRO A O 1
ATOM 745 N N . PRO A 1 93 ? 19.151 -12.022 -9.955 1.00 75.75 93 PRO A N 1
ATOM 746 C CA . PRO A 1 93 ? 18.254 -11.877 -8.814 1.00 75.75 93 PRO A CA 1
ATOM 747 C C . PRO A 1 93 ? 18.150 -10.411 -8.376 1.00 75.75 93 PRO A C 1
ATOM 749 O O . PRO A 1 93 ? 19.167 -9.764 -8.133 1.00 75.75 93 PRO A O 1
ATOM 752 N N . GLY A 1 94 ? 16.924 -9.902 -8.249 1.00 74.25 94 GLY A N 1
ATOM 753 C CA . GLY A 1 94 ? 16.662 -8.500 -7.896 1.00 74.25 94 GLY A CA 1
ATOM 754 C C . GLY A 1 94 ? 16.528 -7.554 -9.092 1.00 74.25 94 GLY A C 1
ATOM 755 O O . GLY A 1 94 ? 16.166 -6.395 -8.901 1.00 74.25 94 GLY A O 1
ATOM 756 N N . ASP A 1 95 ? 16.746 -8.043 -10.315 1.00 86.75 95 ASP A N 1
ATOM 757 C CA . ASP A 1 95 ? 16.397 -7.306 -11.522 1.00 86.75 95 ASP A CA 1
ATOM 758 C C . ASP A 1 95 ? 14.918 -7.495 -11.873 1.00 86.75 95 ASP A C 1
ATOM 760 O O . ASP A 1 95 ? 14.314 -8.557 -11.694 1.00 86.75 95 ASP A O 1
ATOM 764 N N . HIS A 1 96 ? 14.323 -6.438 -12.420 1.00 92.75 96 HIS A N 1
ATOM 765 C CA . HIS A 1 96 ? 12.917 -6.421 -12.792 1.00 92.75 96 HIS A CA 1
ATOM 766 C C . HIS A 1 96 ? 12.747 -6.116 -14.274 1.00 92.75 96 HIS A C 1
ATOM 768 O O . HIS A 1 96 ? 13.422 -5.249 -14.828 1.00 92.75 96 HIS A O 1
ATOM 774 N N . ILE A 1 97 ? 11.791 -6.813 -14.894 1.00 93.56 97 ILE A N 1
ATOM 775 C CA . ILE A 1 97 ? 11.351 -6.553 -16.270 1.00 93.56 97 ILE A CA 1
ATOM 776 C C . ILE A 1 97 ? 10.387 -5.360 -16.352 1.00 93.56 97 ILE A C 1
ATOM 778 O O . ILE A 1 97 ? 9.970 -4.984 -17.438 1.00 93.56 97 ILE A O 1
ATOM 782 N N . HIS A 1 98 ? 9.990 -4.782 -15.215 1.00 95.31 98 HIS A N 1
ATOM 783 C CA . HIS A 1 98 ? 9.167 -3.577 -15.159 1.00 95.31 98 HIS A CA 1
ATOM 784 C C . HIS A 1 98 ? 9.972 -2.432 -14.581 1.00 95.31 98 HIS A C 1
ATOM 786 O O . HIS A 1 98 ? 10.713 -2.618 -13.611 1.00 95.31 98 HIS A O 1
ATOM 792 N N . TRP A 1 99 ? 9.764 -1.239 -15.126 1.00 95.06 99 TRP A N 1
ATOM 793 C CA . TRP A 1 99 ? 10.359 -0.026 -14.597 1.00 95.06 99 TRP A CA 1
ATOM 794 C C . TRP A 1 99 ? 9.388 1.154 -14.586 1.00 95.06 99 TRP A C 1
ATOM 796 O O . TRP A 1 99 ? 8.407 1.194 -15.330 1.00 95.06 99 TRP A O 1
ATOM 806 N N . ALA A 1 100 ? 9.665 2.128 -13.726 1.00 96.06 100 ALA A N 1
ATOM 807 C CA . ALA A 1 100 ? 8.918 3.373 -13.624 1.00 96.06 100 ALA A CA 1
ATOM 808 C C . ALA A 1 100 ? 9.817 4.531 -13.164 1.00 96.06 100 ALA A C 1
ATOM 810 O O . ALA A 1 100 ? 10.963 4.339 -12.758 1.00 96.06 100 ALA A O 1
ATOM 811 N N . LYS A 1 101 ? 9.281 5.753 -13.209 1.00 95.62 101 LYS A N 1
ATOM 812 C CA . LYS A 1 101 ? 9.907 6.941 -12.610 1.00 95.62 101 LYS A CA 1
ATOM 813 C C . LYS A 1 101 ? 9.281 7.237 -11.256 1.00 95.62 101 LYS A C 1
ATOM 815 O O . LYS A 1 101 ? 8.091 6.993 -11.068 1.00 95.62 101 LYS A O 1
ATOM 820 N N . GLY A 1 102 ? 10.035 7.852 -10.348 1.00 93.31 102 GLY A N 1
ATOM 821 C CA . GLY A 1 102 ? 9.517 8.236 -9.036 1.00 93.31 102 GLY A CA 1
ATOM 822 C C . GLY A 1 102 ? 8.365 9.242 -9.095 1.00 93.31 102 GLY A C 1
ATOM 823 O O . GLY A 1 102 ? 7.551 9.292 -8.184 1.00 93.31 102 GLY A O 1
ATOM 824 N N . THR A 1 103 ? 8.214 9.983 -10.193 1.00 94.25 103 THR A N 1
ATOM 825 C CA . THR A 1 103 ? 7.059 10.868 -10.445 1.00 94.25 103 THR A CA 1
ATOM 826 C C . THR A 1 103 ? 5.740 10.138 -10.706 1.00 94.25 103 THR A C 1
ATOM 828 O O . THR A 1 103 ? 4.693 10.778 -10.698 1.00 94.25 103 THR A O 1
ATOM 831 N N . ALA A 1 104 ? 5.762 8.821 -10.925 1.00 94.38 104 ALA A N 1
ATOM 832 C CA . ALA A 1 104 ? 4.559 8.015 -11.130 1.00 94.38 104 ALA A CA 1
ATOM 833 C C . ALA A 1 104 ? 3.915 7.525 -9.820 1.00 94.38 104 ALA A C 1
ATOM 835 O O . ALA A 1 104 ? 2.914 6.806 -9.873 1.00 94.38 104 ALA A O 1
ATOM 836 N N . VAL A 1 105 ? 4.483 7.864 -8.656 1.00 93.50 105 VAL A N 1
ATOM 837 C CA . VAL A 1 105 ? 3.929 7.4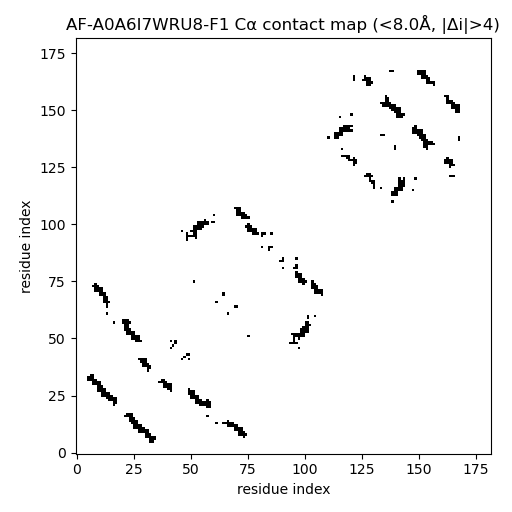57 -7.360 1.00 93.50 105 VAL A CA 1
ATOM 838 C C . VAL A 1 105 ? 2.848 8.415 -6.883 1.00 93.50 105 VAL A C 1
ATOM 840 O O . VAL A 1 105 ? 2.935 9.631 -7.058 1.00 93.50 105 VAL A O 1
ATOM 843 N N . LYS A 1 106 ? 1.859 7.865 -6.189 1.00 91.50 106 LYS A N 1
ATOM 844 C CA . LYS A 1 106 ? 0.780 8.614 -5.559 1.00 91.50 106 LYS A CA 1
ATOM 845 C C . LYS A 1 106 ? 0.595 8.140 -4.127 1.00 91.50 106 LYS A C 1
ATOM 847 O O . LYS A 1 106 ? 0.543 6.942 -3.844 1.00 91.50 106 LYS A O 1
ATOM 852 N N . LYS A 1 107 ? 0.465 9.108 -3.214 1.00 87.44 107 LYS A N 1
ATOM 853 C CA . LYS A 1 107 ? 0.095 8.818 -1.830 1.00 87.44 107 LYS A CA 1
ATOM 854 C C . LYS A 1 107 ? -1.282 8.185 -1.799 1.00 87.44 107 LYS A C 1
ATOM 856 O O . LYS A 1 107 ? -2.226 8.650 -2.435 1.00 87.44 107 LYS A O 1
ATOM 861 N N . LYS A 1 108 ? -1.376 7.132 -1.013 1.00 80.25 108 LYS A N 1
ATOM 862 C CA . LYS A 1 108 ? -2.630 6.479 -0.716 1.00 80.25 108 LYS A CA 1
ATOM 863 C C . LYS A 1 108 ? -3.482 7.360 0.209 1.00 80.25 108 LYS A C 1
ATOM 865 O O . LYS A 1 108 ? -2.951 8.034 1.091 1.00 80.25 108 LYS A O 1
ATOM 870 N N . ASP A 1 109 ? -4.803 7.299 0.045 1.00 78.06 109 ASP A N 1
ATOM 871 C CA . ASP A 1 109 ? -5.719 7.844 1.047 1.00 78.06 109 ASP A CA 1
ATOM 872 C C . ASP A 1 109 ? -5.608 7.008 2.347 1.00 78.06 109 ASP A C 1
ATOM 874 O O . ASP A 1 109 ? -5.715 5.772 2.287 1.00 78.06 109 ASP A O 1
ATOM 878 N N . PRO A 1 110 ? -5.389 7.633 3.521 1.00 67.75 110 PRO A N 1
ATOM 879 C CA . PRO A 1 110 ? -5.248 6.927 4.796 1.00 67.75 110 PRO A CA 1
ATOM 880 C C . PRO A 1 110 ? -6.380 5.936 5.108 1.00 67.75 110 PRO A C 1
ATOM 882 O O . PRO A 1 110 ? -6.156 4.976 5.841 1.00 67.75 110 PRO A O 1
ATOM 885 N N . LEU A 1 111 ? -7.573 6.132 4.539 1.00 73.94 111 LEU A N 1
ATOM 886 C CA . LEU A 1 111 ? -8.764 5.319 4.773 1.00 73.94 111 LEU A CA 1
ATOM 887 C C . LEU A 1 111 ? -8.998 4.216 3.729 1.00 73.94 111 LEU A C 1
ATOM 889 O O . LEU A 1 111 ? -9.907 3.416 3.916 1.00 73.94 111 LEU A O 1
ATOM 893 N N . SER A 1 112 ? -8.204 4.094 2.653 1.00 74.56 112 SER A N 1
ATOM 894 C CA . SER A 1 112 ? -8.494 3.064 1.619 1.00 74.56 112 SER A CA 1
ATOM 895 C C . SER A 1 112 ? -8.132 1.619 2.015 1.00 74.56 112 SER A C 1
ATOM 897 O O . SER A 1 112 ? -8.481 0.700 1.297 1.00 74.56 112 SER A O 1
ATOM 899 N N . PHE A 1 113 ? -7.391 1.404 3.110 1.00 77.81 113 PHE A N 1
ATOM 900 C CA . PHE A 1 113 ? -6.949 0.080 3.582 1.00 77.81 113 PHE A CA 1
ATOM 901 C C . PHE A 1 113 ? -6.966 0.131 5.093 1.00 77.81 113 PHE A C 1
ATOM 903 O O . PHE A 1 113 ? -5.985 0.507 5.733 1.00 77.81 113 PHE A O 1
ATOM 910 N N . ILE A 1 114 ? -8.134 -0.165 5.636 1.00 85.38 114 ILE A N 1
ATOM 911 C CA . ILE A 1 114 ? -8.346 -0.212 7.069 1.00 85.38 114 ILE A CA 1
ATOM 912 C C . ILE A 1 114 ? -8.083 -1.662 7.495 1.00 85.38 114 ILE A C 1
ATOM 914 O O . ILE A 1 114 ? -8.739 -2.563 6.969 1.00 85.38 114 ILE A O 1
ATOM 918 N N . PRO A 1 115 ? -7.113 -1.914 8.387 1.00 87.69 115 PRO A N 1
ATOM 919 C CA . PRO A 1 115 ? -6.764 -3.269 8.792 1.00 87.69 115 PRO A CA 1
ATOM 920 C C . PRO A 1 115 ? -7.928 -3.944 9.520 1.00 87.69 115 PRO A C 1
ATOM 922 O O . PRO A 1 115 ? -8.671 -3.291 10.254 1.00 87.69 115 PRO A O 1
ATOM 925 N N . ILE A 1 116 ? -8.047 -5.258 9.343 1.00 92.31 116 ILE A N 1
ATOM 926 C CA . ILE A 1 116 ? -8.977 -6.110 10.088 1.00 92.31 116 ILE A CA 1
ATOM 927 C C . ILE A 1 116 ? -8.151 -6.927 11.080 1.00 92.31 116 ILE A C 1
ATOM 929 O O . ILE A 1 116 ? -7.221 -7.623 10.676 1.00 92.31 116 ILE A O 1
ATOM 933 N N . PHE A 1 117 ? -8.491 -6.841 12.361 1.00 93.75 117 PHE A N 1
ATOM 934 C CA . PHE A 1 117 ? -7.879 -7.637 13.419 1.00 93.75 117 PHE A CA 1
ATOM 935 C C . PHE A 1 117 ? -8.829 -8.741 13.864 1.00 93.75 117 PHE A C 1
ATOM 937 O O . PHE A 1 117 ? -10.014 -8.494 14.066 1.00 93.75 117 PHE A O 1
ATOM 944 N N . ASP A 1 118 ? -8.301 -9.944 14.054 1.00 94.56 118 ASP A N 1
ATOM 945 C CA . ASP A 1 118 ? -9.048 -11.037 14.667 1.00 94.56 118 ASP A CA 1
ATOM 946 C C . ASP A 1 118 ? -9.125 -10.843 16.180 1.00 94.56 118 ASP A C 1
ATOM 948 O O . ASP A 1 118 ? -8.107 -10.609 16.837 1.00 94.56 118 ASP A O 1
ATOM 952 N N . GLY A 1 119 ? -10.325 -10.960 16.743 1.00 92.69 119 GLY A N 1
ATOM 953 C CA . GLY A 1 119 ? -10.512 -10.874 18.184 1.00 92.69 119 GLY A CA 1
ATOM 954 C C . GLY A 1 119 ? -11.962 -10.673 18.593 1.00 92.69 119 GLY A C 1
ATOM 955 O O . GLY A 1 119 ? -12.854 -10.534 17.762 1.00 92.69 119 GLY A O 1
ATOM 956 N N . LYS A 1 120 ? -12.182 -10.644 19.908 1.00 93.44 120 LYS A N 1
ATOM 957 C CA . LYS A 1 120 ? -13.498 -10.339 20.474 1.00 93.44 120 LYS A CA 1
ATOM 958 C C . LYS A 1 120 ? -13.789 -8.849 20.364 1.00 93.44 120 LYS A C 1
ATOM 960 O O . LYS A 1 120 ? -12.880 -8.021 20.468 1.00 93.44 120 LYS A O 1
ATOM 965 N N . LEU A 1 121 ? -15.068 -8.517 20.225 1.00 93.94 121 LEU A N 1
ATOM 966 C CA . LEU A 1 121 ? -15.515 -7.130 20.284 1.00 93.94 121 LEU A CA 1
ATOM 967 C C . LEU A 1 121 ? -15.177 -6.471 21.631 1.00 93.94 121 LEU A C 1
ATOM 969 O O . LEU A 1 121 ? -15.100 -7.162 22.654 1.00 93.94 121 LEU A O 1
ATOM 973 N N . PRO A 1 122 ? -15.004 -5.137 21.652 1.00 92.81 122 PRO A N 1
ATOM 974 C CA . PRO A 1 122 ? -14.756 -4.412 22.887 1.00 92.81 122 PRO A CA 1
ATOM 975 C C . PRO A 1 122 ? -15.920 -4.598 23.862 1.00 92.81 122 PRO A C 1
ATOM 977 O O . PRO A 1 122 ? -17.084 -4.647 23.455 1.00 92.81 122 PRO A O 1
ATOM 980 N N . ASN A 1 123 ? -15.623 -4.677 25.158 1.00 92.44 123 ASN A N 1
ATOM 981 C CA . ASN A 1 123 ? -16.652 -4.755 26.188 1.00 92.44 123 ASN A CA 1
ATOM 982 C C . ASN A 1 123 ? -17.590 -3.540 26.084 1.00 92.44 123 ASN A C 1
ATOM 984 O O . ASN A 1 123 ? -17.130 -2.401 26.108 1.00 92.44 123 ASN A O 1
ATOM 988 N N . ILE A 1 124 ? -18.902 -3.773 26.006 1.00 88.50 124 ILE A N 1
ATOM 989 C CA . ILE A 1 124 ? -19.886 -2.706 25.762 1.00 88.50 124 ILE A CA 1
ATOM 990 C C . ILE A 1 124 ? -19.893 -1.616 26.843 1.00 88.50 124 ILE A C 1
ATOM 992 O O . ILE A 1 124 ? -20.164 -0.457 26.541 1.00 88.50 124 ILE A O 1
ATOM 996 N N . SER A 1 125 ? -19.578 -1.973 28.090 1.00 88.12 125 SER A N 1
ATOM 997 C CA . SER A 1 125 ? -19.609 -1.056 29.230 1.00 88.12 125 SER A CA 1
ATOM 998 C C . SER A 1 125 ? -18.288 -0.313 29.417 1.00 88.12 125 SER A C 1
ATOM 1000 O O . SER A 1 125 ? -18.294 0.847 29.819 1.00 88.12 125 SER A O 1
ATOM 1002 N N . THR A 1 126 ? -17.151 -0.969 29.164 1.00 88.56 126 THR A N 1
ATOM 1003 C CA . THR A 1 126 ? -15.820 -0.400 29.457 1.00 88.56 126 THR A CA 1
ATOM 1004 C C . THR A 1 126 ? -15.060 0.065 28.215 1.00 88.56 126 THR A C 1
ATOM 1006 O O . THR A 1 126 ? -14.109 0.841 28.333 1.00 88.56 126 THR A O 1
ATOM 1009 N N . GLY A 1 127 ? -15.468 -0.394 27.030 1.00 89.19 127 GLY A N 1
ATOM 1010 C CA . GLY A 1 127 ? -14.754 -0.223 25.765 1.00 89.19 127 GLY A CA 1
ATOM 1011 C C . GLY A 1 127 ? -13.458 -1.030 25.679 1.00 89.19 127 GLY A C 1
ATOM 1012 O O . GLY A 1 127 ? -12.715 -0.871 24.717 1.00 89.19 127 GLY A O 1
ATOM 1013 N N . GLU A 1 128 ? -13.149 -1.862 26.676 1.00 92.25 128 GLU A N 1
ATOM 1014 C CA . GLU A 1 128 ? -11.887 -2.599 26.742 1.00 92.25 128 GLU A CA 1
ATOM 1015 C C . GLU A 1 128 ? -11.821 -3.693 25.686 1.00 92.25 128 GLU A C 1
ATOM 1017 O O . GLU A 1 128 ? -12.788 -4.426 25.472 1.00 92.25 128 GLU A O 1
ATOM 1022 N N . VAL A 1 129 ? -10.661 -3.815 25.050 1.00 91.38 129 VAL A N 1
ATOM 1023 C CA . VAL A 1 129 ? -10.402 -4.796 24.002 1.00 91.38 129 VAL A CA 1
ATOM 1024 C C . VAL A 1 129 ? -9.044 -5.456 24.222 1.00 91.38 129 VAL A C 1
ATOM 1026 O O . VAL A 1 129 ? -8.031 -4.789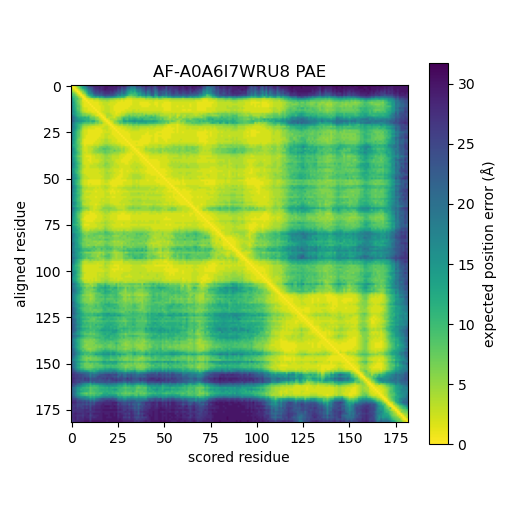 24.429 1.00 91.38 129 VAL A O 1
ATOM 1029 N N . ASP A 1 130 ? -9.025 -6.784 24.154 1.00 89.94 130 ASP A N 1
ATOM 1030 C CA . ASP A 1 130 ? -7.811 -7.593 24.275 1.00 89.94 130 ASP A CA 1
ATOM 1031 C C . ASP A 1 130 ? -7.315 -8.009 22.884 1.00 89.94 130 ASP A C 1
ATOM 1033 O O . ASP A 1 130 ? -7.390 -9.168 22.477 1.00 89.94 130 ASP A O 1
ATOM 1037 N N . ILE A 1 131 ? -6.892 -7.013 22.100 1.00 88.44 131 ILE A N 1
ATOM 1038 C CA . ILE A 1 131 ? -6.275 -7.212 20.785 1.00 88.44 131 ILE A CA 1
ATOM 1039 C C . ILE A 1 131 ? -4.924 -6.498 20.774 1.00 88.44 131 ILE A C 1
ATOM 1041 O O . ILE A 1 131 ? -4.804 -5.297 21.039 1.00 88.44 131 ILE A O 1
ATOM 1045 N N . ASN A 1 132 ? -3.877 -7.250 20.447 1.00 85.31 132 ASN A N 1
ATOM 1046 C CA . ASN A 1 132 ? -2.521 -6.729 20.384 1.00 85.31 132 ASN A CA 1
ATOM 1047 C C . ASN A 1 132 ? -2.249 -5.988 19.074 1.00 85.31 132 ASN A C 1
ATOM 1049 O O . ASN A 1 132 ? -2.704 -6.385 18.007 1.00 85.31 132 ASN A O 1
ATOM 1053 N N . GLY A 1 133 ? -1.456 -4.916 19.158 1.00 84.69 133 GLY A N 1
ATOM 1054 C CA . GLY A 1 133 ? -1.006 -4.177 17.976 1.00 84.69 133 GLY A CA 1
ATOM 1055 C C . GLY A 1 133 ? -2.074 -3.302 17.317 1.00 84.69 133 GLY A C 1
ATOM 1056 O O . GLY A 1 133 ? -1.863 -2.861 16.189 1.00 84.69 133 GLY A O 1
ATOM 1057 N N . LEU A 1 134 ? -3.191 -3.026 18.004 1.00 88.94 134 LEU A N 1
ATOM 1058 C CA . LEU A 1 134 ? -4.203 -2.102 17.496 1.00 88.94 134 LEU A CA 1
ATOM 1059 C C . LEU A 1 134 ? -3.594 -0.724 17.189 1.00 88.94 134 LEU A C 1
ATOM 1061 O O . LEU A 1 134 ? -2.825 -0.190 17.998 1.00 88.94 134 LEU A O 1
ATOM 1065 N N . PRO A 1 135 ? -3.933 -0.126 16.036 1.00 87.38 135 PRO A N 1
ATOM 1066 C CA . PRO A 1 135 ? -3.351 1.137 15.636 1.00 87.38 135 PRO A CA 1
ATOM 1067 C C . PRO A 1 135 ? -4.002 2.284 16.426 1.00 87.38 135 PRO A C 1
ATOM 1069 O O . PRO A 1 135 ? -5.217 2.469 16.431 1.00 87.38 135 PRO A O 1
ATOM 1072 N N . VAL A 1 136 ? -3.170 3.075 17.103 1.00 87.06 136 VAL A N 1
ATOM 1073 C CA . VAL A 1 136 ? -3.614 4.212 17.922 1.00 87.06 136 VAL A CA 1
ATOM 1074 C C . VAL A 1 136 ? -4.129 5.341 17.032 1.00 87.06 136 VAL A C 1
ATOM 1076 O O . VAL A 1 136 ? -3.448 5.729 16.080 1.00 87.06 136 VAL A O 1
ATOM 1079 N N . ASN A 1 137 ? -5.294 5.904 17.373 1.00 84.44 137 ASN A N 1
ATOM 1080 C CA . ASN A 1 137 ? -5.921 7.032 16.665 1.00 84.44 137 ASN A CA 1
ATOM 1081 C C . ASN A 1 137 ? -6.094 6.813 15.149 1.00 84.44 137 ASN A C 1
ATOM 1083 O O . ASN A 1 137 ? -6.106 7.765 14.366 1.00 84.44 137 ASN A O 1
ATOM 1087 N N . LYS A 1 138 ? -6.193 5.555 14.721 1.00 87.69 138 LYS A N 1
ATOM 1088 C CA . LYS A 1 138 ? -6.389 5.158 13.328 1.00 87.69 138 LYS A CA 1
ATOM 1089 C C . LYS A 1 138 ? -7.544 4.166 13.260 1.00 87.69 138 LYS A C 1
ATOM 1091 O O . LYS A 1 138 ? -7.743 3.412 14.213 1.00 87.69 138 LYS A O 1
ATOM 1096 N N . PRO A 1 139 ? -8.291 4.152 12.148 1.00 90.69 139 PRO A N 1
ATOM 1097 C CA . PRO A 1 139 ? -9.380 3.212 11.993 1.00 90.69 139 PRO A CA 1
ATOM 1098 C C . PRO A 1 139 ? -8.838 1.785 11.892 1.00 90.69 139 PRO A C 1
ATOM 1100 O O . PRO A 1 139 ? -7.796 1.543 11.278 1.00 90.69 139 PRO A O 1
ATOM 1103 N N . PHE A 1 140 ? -9.587 0.840 12.440 1.00 92.38 140 PHE A N 1
ATOM 1104 C CA . PHE A 1 140 ? -9.433 -0.592 12.204 1.00 92.38 140 PHE A CA 1
ATOM 1105 C C . PHE A 1 140 ? -10.799 -1.280 12.298 1.00 92.38 140 PHE A C 1
ATOM 1107 O O . PHE A 1 140 ? -11.728 -0.749 12.902 1.00 92.38 140 PHE A O 1
ATOM 1114 N N . PHE A 1 141 ? -10.934 -2.460 11.713 1.00 94.19 141 PHE A N 1
ATOM 1115 C CA . PHE A 1 141 ? -12.088 -3.334 11.903 1.00 94.19 141 PHE A CA 1
ATOM 1116 C C . PHE A 1 141 ? -11.708 -4.510 12.802 1.00 94.19 141 PHE A C 1
ATOM 1118 O O . PHE A 1 141 ? -10.539 -4.895 12.870 1.00 94.19 141 PHE A O 1
ATOM 1125 N N . ILE A 1 142 ? -12.697 -5.095 13.470 1.00 95.00 142 ILE A N 1
ATOM 1126 C CA . ILE A 1 142 ? -12.539 -6.336 14.231 1.00 95.00 142 ILE A CA 1
ATOM 1127 C C . ILE A 1 142 ? -13.336 -7.422 13.523 1.00 95.00 142 ILE A C 1
ATOM 1129 O O . ILE A 1 142 ? -14.516 -7.228 13.233 1.00 95.00 142 ILE A O 1
ATOM 1133 N N . ARG A 1 143 ? -12.696 -8.556 13.246 1.00 95.69 143 ARG A N 1
ATOM 1134 C CA . ARG A 1 143 ? -13.374 -9.777 12.830 1.00 95.69 143 ARG A CA 1
ATOM 1135 C C . ARG A 1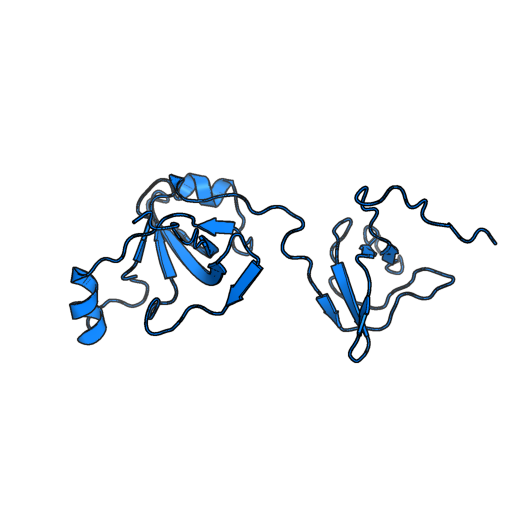 143 ? -13.595 -10.647 14.059 1.00 95.69 143 ARG A C 1
ATOM 1137 O O . ARG A 1 143 ? -12.635 -11.161 14.631 1.00 95.69 143 ARG A O 1
ATOM 1144 N N . ASP A 1 144 ? -14.860 -10.797 14.431 1.00 94.69 144 ASP A N 1
ATOM 1145 C CA . ASP A 1 144 ? -15.295 -11.710 15.482 1.00 94.69 144 ASP A CA 1
ATOM 1146 C C . ASP A 1 144 ? -16.066 -12.854 14.819 1.00 94.69 144 ASP A C 1
ATOM 1148 O O . ASP A 1 144 ? -17.067 -12.647 14.127 1.00 94.69 144 ASP A O 1
ATOM 1152 N N . HIS A 1 145 ? -15.542 -14.069 14.948 1.00 91.94 145 HIS A N 1
ATOM 1153 C CA . HIS A 1 145 ? -15.986 -15.234 14.182 1.00 91.94 145 HIS A CA 1
ATOM 1154 C C . HIS A 1 145 ? -15.966 -15.008 12.650 1.00 91.94 145 HIS A C 1
ATOM 1156 O O . HIS A 1 145 ? -14.898 -15.031 12.040 1.00 91.94 145 HIS A O 1
ATOM 1162 N N . GLN A 1 146 ? -17.132 -14.850 12.012 1.00 92.75 146 GLN A N 1
ATOM 1163 C CA . GLN A 1 146 ? -17.280 -14.661 10.557 1.00 92.75 146 GLN A CA 1
ATOM 1164 C C . GLN A 1 146 ? -17.737 -13.249 10.178 1.00 92.75 146 GLN A C 1
ATOM 1166 O O . GLN A 1 146 ? -17.870 -12.943 8.994 1.00 92.75 146 GLN A O 1
ATOM 1171 N N . GLU A 1 147 ? -17.968 -12.388 11.165 1.00 94.75 147 GLU A N 1
ATOM 1172 C CA . GLU A 1 147 ? -18.528 -11.058 10.964 1.00 94.75 147 GLU A CA 1
ATOM 1173 C C . GLU A 1 147 ? -17.470 -9.981 11.217 1.00 94.75 147 GLU A C 1
ATOM 1175 O O . GLU A 1 147 ? -16.583 -10.134 12.058 1.00 94.75 147 GLU A O 1
ATOM 1180 N N . ILE A 1 148 ? -17.549 -8.890 10.452 1.00 93.19 148 ILE A N 1
ATOM 1181 C CA . ILE A 1 148 ? -16.614 -7.763 10.521 1.00 93.19 148 ILE A CA 1
ATOM 1182 C C . ILE A 1 148 ? -17.353 -6.554 11.096 1.00 93.19 148 ILE A C 1
ATOM 1184 O O . ILE A 1 148 ? -18.373 -6.128 10.558 1.00 93.19 148 ILE A O 1
ATOM 1188 N N . TYR A 1 149 ? -16.802 -5.977 12.160 1.00 93.25 149 TYR A N 1
ATOM 1189 C CA . TYR A 1 149 ? -17.387 -4.885 12.931 1.00 93.25 149 TYR A CA 1
ATOM 1190 C C . TYR A 1 149 ? -16.475 -3.657 12.940 1.00 93.25 149 TYR A C 1
ATOM 1192 O O . TYR A 1 149 ? -15.248 -3.783 12.985 1.00 93.25 149 TYR A O 1
ATOM 1200 N N . GLY A 1 150 ? -17.070 -2.461 12.944 1.00 91.06 150 GLY A N 1
ATOM 1201 C CA . GLY A 1 150 ? -16.354 -1.185 13.032 1.00 91.06 150 GLY A CA 1
ATOM 1202 C C . GLY A 1 150 ? -16.784 -0.170 11.959 1.00 91.06 150 GLY A C 1
ATOM 1203 O O . GLY A 1 150 ? -17.914 -0.250 11.475 1.00 91.06 150 GLY A O 1
ATOM 1204 N N . PRO A 1 151 ? -15.903 0.778 11.575 1.00 92.19 151 PRO A N 1
ATOM 1205 C CA . PRO A 1 151 ? -14.528 0.922 12.061 1.00 92.19 151 PRO A CA 1
ATOM 1206 C C . PRO A 1 151 ? -14.457 1.403 13.522 1.00 92.19 151 PRO A C 1
ATOM 1208 O O . PRO A 1 151 ? -15.310 2.156 13.989 1.00 92.19 151 PRO A O 1
ATOM 1211 N N . PHE A 1 152 ? -13.410 0.990 14.232 1.00 92.62 152 PHE A N 1
ATOM 1212 C CA . PHE A 1 152 ? -13.051 1.405 15.589 1.00 92.62 152 PHE A CA 1
ATOM 1213 C C . PHE A 1 152 ? -11.758 2.233 15.595 1.00 92.62 152 PHE A C 1
ATOM 1215 O O . PHE A 1 152 ? -10.984 2.193 14.641 1.00 92.62 152 PHE A O 1
ATOM 1222 N N . THR A 1 153 ? -11.514 2.971 16.676 1.00 92.62 153 THR A N 1
ATOM 1223 C CA . THR A 1 153 ? -10.252 3.656 16.990 1.00 92.62 153 THR A CA 1
ATOM 1224 C C . THR A 1 153 ? -9.786 3.262 18.384 1.00 92.62 153 THR A C 1
ATOM 1226 O O . THR A 1 153 ? -10.614 3.092 19.278 1.00 92.62 153 THR A O 1
ATOM 1229 N N . ALA A 1 154 ? -8.474 3.128 18.583 1.00 91.62 154 ALA A N 1
ATOM 1230 C CA . ALA A 1 154 ? -7.885 2.791 19.876 1.00 91.62 154 ALA A CA 1
ATOM 1231 C C . ALA A 1 154 ? -7.264 4.027 20.536 1.00 91.62 154 ALA A C 1
ATOM 1233 O O . ALA A 1 154 ? -6.683 4.880 19.852 1.00 91.62 154 ALA A O 1
ATOM 1234 N N . ASN A 1 155 ? -7.361 4.105 21.865 1.00 87.25 155 ASN A N 1
ATOM 1235 C CA . ASN A 1 155 ? -6.659 5.113 22.658 1.00 87.25 155 ASN A CA 1
ATOM 1236 C C . ASN A 1 155 ? -5.135 4.912 22.616 1.00 87.25 155 ASN A C 1
ATOM 1238 O O . ASN A 1 155 ? -4.623 3.836 22.301 1.00 87.25 155 ASN A O 1
ATOM 1242 N N . ALA A 1 156 ? -4.391 5.970 22.946 1.00 75.69 156 ALA A N 1
ATOM 1243 C CA . ALA A 1 156 ? -2.952 5.856 23.142 1.00 75.69 156 ALA A CA 1
ATOM 1244 C C . ALA A 1 156 ? -2.663 4.934 24.334 1.00 75.69 156 ALA A C 1
ATOM 1246 O O . ALA A 1 156 ? -3.204 5.148 25.415 1.00 75.69 156 ALA A O 1
ATOM 1247 N N . ARG A 1 157 ? -1.802 3.926 24.136 1.00 65.81 157 ARG A N 1
ATOM 1248 C CA . ARG A 1 157 ? -1.300 3.084 25.229 1.00 65.81 157 ARG A CA 1
ATOM 1249 C C . ARG A 1 157 ? -0.470 3.955 26.173 1.00 65.81 157 ARG A C 1
ATOM 1251 O O . ARG A 1 157 ? 0.655 4.315 25.829 1.00 65.81 157 ARG A O 1
ATOM 1258 N N . GLN A 1 158 ? -0.999 4.280 27.345 1.00 61.19 158 GLN A N 1
ATOM 1259 C CA . GLN A 1 158 ? -0.155 4.627 28.485 1.00 61.19 158 GLN A CA 1
ATOM 1260 C C . GLN A 1 158 ? 0.318 3.322 29.130 1.00 61.19 158 GLN A C 1
ATOM 1262 O O . GLN A 1 158 ? -0.397 2.318 29.092 1.00 61.19 158 GLN A O 1
ATOM 1267 N N . ALA A 1 159 ? 1.550 3.305 29.645 1.00 54.78 159 ALA A N 1
ATOM 1268 C CA . ALA A 1 159 ? 2.042 2.162 30.406 1.00 54.78 159 ALA A CA 1
ATOM 1269 C C . ALA A 1 159 ? 1.064 1.941 31.569 1.00 54.78 159 ALA A C 1
ATOM 1271 O O . ALA A 1 159 ? 0.836 2.866 32.339 1.00 54.78 159 ALA A O 1
ATOM 1272 N N . ASP A 1 160 ? 0.444 0.762 31.615 1.00 62.44 160 ASP A N 1
ATOM 1273 C CA . ASP A 1 160 ? -0.534 0.305 32.617 1.00 62.44 160 ASP A CA 1
ATOM 1274 C C . ASP A 1 160 ? -2.026 0.574 32.331 1.00 62.44 160 ASP A C 1
ATOM 1276 O O . ASP A 1 160 ? -2.874 0.165 33.125 1.00 62.44 160 ASP A O 1
ATOM 1280 N N . GLU A 1 161 ? -2.395 1.155 31.184 1.00 68.94 161 GLU A N 1
ATOM 1281 C CA . GLU A 1 161 ? -3.812 1.297 30.802 1.00 68.94 161 GLU A CA 1
ATOM 1282 C C . GLU A 1 161 ? -4.304 0.160 29.891 1.00 68.94 161 GLU A C 1
ATOM 1284 O O . GLU A 1 161 ? -3.651 -0.224 28.915 1.00 68.94 161 GLU A O 1
ATOM 1289 N N . THR A 1 162 ? -5.506 -0.352 30.183 1.00 77.62 162 THR A N 1
ATOM 1290 C CA . THR A 1 162 ? -6.228 -1.265 29.289 1.00 77.62 162 THR A CA 1
ATOM 1291 C C . THR A 1 162 ? -6.531 -0.562 27.966 1.00 77.62 162 THR A C 1
ATOM 1293 O O . THR A 1 162 ? -6.919 0.610 27.927 1.00 77.62 162 THR A O 1
ATOM 1296 N N . ILE A 1 163 ? -6.332 -1.270 26.851 1.00 86.69 163 ILE A N 1
ATOM 1297 C CA . ILE A 1 163 ? -6.625 -0.716 25.527 1.00 86.69 163 ILE A CA 1
ATOM 1298 C C . ILE A 1 163 ? -8.134 -0.614 25.398 1.00 86.69 163 ILE A C 1
ATOM 1300 O O . ILE A 1 163 ? -8.853 -1.594 25.596 1.00 86.69 163 ILE A O 1
ATOM 1304 N N . LYS A 1 164 ? -8.603 0.576 25.040 1.00 90.50 164 LYS A N 1
ATOM 1305 C CA . LYS A 1 164 ? -10.009 0.846 24.792 1.00 90.50 164 LYS A CA 1
ATOM 1306 C C . LYS A 1 164 ? -10.211 1.156 23.326 1.00 90.50 164 LYS A C 1
ATOM 1308 O O . LYS A 1 164 ? -9.488 1.967 22.746 1.00 90.50 164 LYS A O 1
ATOM 1313 N N . ALA A 1 165 ? -11.216 0.519 22.750 1.00 91.50 165 ALA A N 1
ATOM 1314 C CA . ALA A 1 165 ? -11.669 0.768 21.401 1.00 91.50 165 ALA A CA 1
ATOM 1315 C C . ALA A 1 165 ? -13.049 1.418 21.437 1.00 91.50 165 ALA A C 1
ATOM 1317 O O . ALA A 1 165 ? -13.956 0.974 22.140 1.00 91.50 165 ALA A O 1
ATOM 1318 N N . SER A 1 166 ? -13.206 2.478 20.658 1.00 90.69 166 SER A N 1
ATOM 1319 C CA . SER A 1 166 ? -14.474 3.175 20.467 1.00 90.69 166 SER A CA 1
ATOM 1320 C C . SER A 1 166 ? -14.784 3.288 18.975 1.00 90.69 166 SER A C 1
ATOM 1322 O O . SER A 1 166 ? -13.878 3.124 18.154 1.00 90.69 166 SER A O 1
ATOM 1324 N N . PRO A 1 167 ? -16.047 3.530 18.579 1.00 90.31 167 PRO A N 1
ATOM 1325 C CA . PRO A 1 167 ? -16.384 3.748 17.176 1.00 90.31 167 PRO A CA 1
ATOM 1326 C C . PRO A 1 167 ? -15.517 4.855 16.567 1.00 90.31 167 PRO A C 1
ATOM 1328 O O . PRO A 1 167 ? -15.396 5.939 17.142 1.00 90.31 167 PRO A O 1
ATOM 1331 N N . PHE A 1 168 ? -14.908 4.593 15.408 1.00 87.38 168 PHE A N 1
ATOM 1332 C CA . PHE A 1 168 ? -14.127 5.599 14.695 1.00 87.38 168 PHE A CA 1
ATOM 1333 C C . PHE A 1 168 ? -15.097 6.642 14.118 1.00 87.38 168 PHE A C 1
ATOM 1335 O O . PHE A 1 168 ? -15.945 6.291 13.292 1.00 87.38 168 PHE A O 1
ATOM 1342 N N . PRO A 1 169 ? -15.010 7.919 14.525 1.00 76.50 169 PRO A N 1
ATOM 1343 C CA . PRO A 1 169 ? -15.934 8.934 14.047 1.00 76.50 169 PRO A CA 1
ATOM 1344 C C . PRO A 1 169 ? -15.682 9.204 12.559 1.00 76.50 169 PRO A C 1
ATOM 1346 O O . PRO A 1 169 ? -14.631 9.716 12.178 1.00 76.50 169 PRO A O 1
ATOM 1349 N N . GLN A 1 170 ? -16.657 8.878 11.710 1.00 66.19 170 GLN A N 1
ATOM 1350 C CA . GLN A 1 170 ? -16.669 9.283 10.305 1.00 66.19 170 GLN A CA 1
ATOM 1351 C C . GLN A 1 170 ? -17.823 10.248 10.05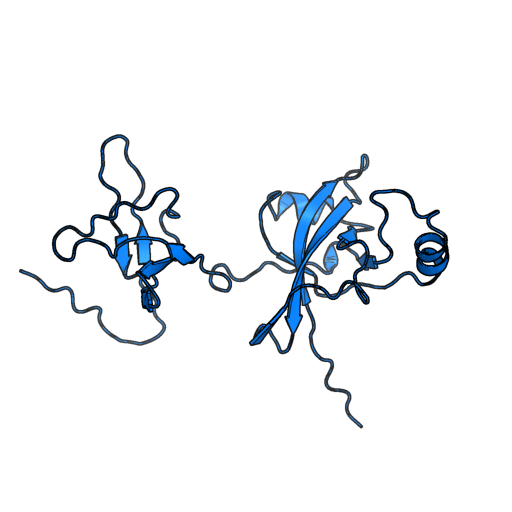5 1.00 66.19 170 GLN A C 1
ATOM 1353 O O . GLN A 1 170 ? -18.985 9.917 10.278 1.00 66.19 170 GLN A O 1
ATOM 1358 N N . THR A 1 171 ? -17.519 11.425 9.515 1.00 56.06 171 THR A N 1
ATOM 1359 C CA . THR A 1 171 ? -18.507 12.446 9.124 1.00 56.06 171 THR A CA 1
ATOM 1360 C C . THR A 1 171 ? -19.225 12.092 7.811 1.00 56.06 171 THR A C 1
ATOM 1362 O O . THR A 1 171 ? -19.530 12.970 7.011 1.00 56.06 171 THR A O 1
ATOM 1365 N N . VAL A 1 172 ? -19.441 10.807 7.522 1.00 50.47 172 VAL A N 1
ATOM 1366 C CA . VAL A 1 172 ? -19.952 10.367 6.209 1.00 50.47 172 VAL A CA 1
ATOM 1367 C C . VAL A 1 172 ? -21.477 10.279 6.193 1.00 50.47 172 VAL A C 1
ATOM 1369 O O . VAL A 1 172 ? -22.101 10.372 5.142 1.00 50.47 172 VAL A O 1
ATOM 1372 N N . LEU A 1 173 ? -22.113 10.219 7.357 1.00 43.75 173 LEU A N 1
ATOM 1373 C CA . LEU A 1 173 ? -23.552 10.369 7.493 1.00 43.75 173 LEU A CA 1
ATOM 1374 C C . LEU A 1 173 ? -23.772 11.236 8.725 1.00 43.75 173 LEU A C 1
ATOM 1376 O O . LEU A 1 173 ? -23.108 11.035 9.736 1.00 43.75 173 LEU A O 1
ATOM 1380 N N . ASN A 1 174 ? -24.694 12.192 8.665 1.00 41.53 174 ASN A N 1
ATOM 1381 C CA . ASN A 1 174 ? -25.081 13.073 9.773 1.00 41.53 174 ASN A CA 1
ATOM 1382 C C . ASN A 1 174 ? -25.799 12.298 10.912 1.00 41.53 174 ASN A C 1
ATOM 1384 O O . ASN A 1 174 ? -26.785 12.754 11.487 1.00 41.53 174 ASN A O 1
ATOM 1388 N N . ILE A 1 175 ? -25.354 11.075 11.195 1.00 45.22 175 ILE A N 1
ATOM 1389 C CA . ILE A 1 175 ? -25.841 10.199 12.241 1.00 45.22 175 ILE A CA 1
ATOM 1390 C C . ILE A 1 175 ? -25.072 10.599 13.493 1.00 45.22 175 ILE A C 1
ATOM 1392 O O . ILE A 1 175 ? -23.892 10.288 13.653 1.00 45.22 175 ILE A O 1
ATOM 1396 N N . LYS A 1 176 ? -25.755 11.320 14.386 1.00 40.16 176 LYS A N 1
ATOM 1397 C CA . LYS A 1 176 ? -25.311 11.465 15.771 1.00 40.16 176 LYS A CA 1
ATOM 1398 C C . LYS A 1 176 ? -25.031 10.066 16.310 1.00 40.16 176 LYS A C 1
ATOM 1400 O O . LYS A 1 176 ? -25.949 9.254 16.398 1.00 40.16 176 LYS A O 1
ATOM 1405 N N . ILE A 1 177 ? -23.780 9.808 16.680 1.00 45.50 177 ILE A N 1
ATOM 1406 C CA . ILE A 1 177 ? -23.438 8.666 17.523 1.00 45.50 177 ILE A CA 1
ATOM 1407 C C . ILE A 1 177 ? -24.281 8.839 18.787 1.00 45.50 177 ILE A C 1
ATOM 1409 O O . ILE A 1 177 ? -24.084 9.792 19.543 1.00 45.50 177 ILE A O 1
ATOM 1413 N N . LEU A 1 178 ? -25.283 7.977 18.966 1.00 35.38 178 LEU A N 1
ATOM 1414 C CA . LEU A 1 178 ? -26.031 7.892 20.211 1.00 35.38 178 LEU A CA 1
ATOM 1415 C C . LEU A 1 178 ? -25.062 7.332 21.247 1.00 35.38 178 LEU A C 1
ATOM 1417 O O . LEU A 1 178 ? -24.888 6.124 21.376 1.00 35.38 178 LEU A O 1
ATOM 1421 N N . THR A 1 179 ? -24.383 8.227 21.954 1.00 36.03 179 THR A N 1
ATOM 1422 C CA . THR A 1 179 ? -23.750 7.890 23.221 1.00 36.03 179 THR A CA 1
ATOM 1423 C C . THR A 1 179 ? -24.859 7.415 24.147 1.00 36.03 179 THR A C 1
ATOM 1425 O O . THR A 1 179 ? -25.715 8.210 24.537 1.00 36.03 179 THR A O 1
ATOM 1428 N N . ALA A 1 180 ? -24.869 6.122 24.465 1.00 34.69 180 ALA A N 1
ATOM 1429 C CA . ALA A 1 180 ? -25.632 5.616 25.591 1.00 34.69 180 ALA A CA 1
ATOM 1430 C C . ALA A 1 180 ? -25.018 6.229 26.855 1.00 34.69 180 ALA A C 1
ATOM 1432 O O . ALA A 1 180 ? -23.998 5.772 27.360 1.00 34.69 180 ALA A O 1
ATOM 1433 N N . THR A 1 181 ? -25.591 7.340 27.304 1.00 31.03 181 THR A N 1
ATOM 1434 C CA . THR A 1 181 ? -25.407 7.836 28.664 1.00 31.03 181 THR A CA 1
ATOM 1435 C C . THR A 1 181 ? -26.177 6.908 29.594 1.00 31.03 181 THR A C 1
ATOM 1437 O O . THR A 1 181 ? -27.405 6.840 29.492 1.00 31.03 181 THR A O 1
ATOM 1440 N N . CYS A 1 182 ? -25.454 6.190 30.452 1.00 34.91 182 CYS A N 1
ATOM 1441 C CA . CYS A 1 182 ? -25.994 5.684 31.711 1.00 34.91 182 CYS A CA 1
ATOM 1442 C C . CYS A 1 182 ? -26.053 6.824 32.732 1.00 34.91 182 CYS A C 1
ATOM 1444 O O . CYS A 1 182 ? -25.127 7.670 32.709 1.00 34.91 182 CYS A O 1
#

Solvent-accessible surface area (backbone atoms only — not comparable to full-atom values): 10672 Å² total; per-residue (Å²): 135,85,77,77,74,76,57,49,30,37,36,29,27,54,68,49,71,39,96,82,39,37,24,26,36,31,36,56,64,30,36,26,32,72,81,65,77,42,76,43,71,65,50,60,87,81,41,69,72,38,37,35,32,25,73,31,51,27,51,60,46,63,74,73,42,56,60,89,41,71,31,35,38,59,50,74,45,74,42,70,76,46,46,60,33,50,76,69,68,66,53,58,92,91,62,46,49,27,35,29,49,41,86,32,56,41,85,57,64,85,73,81,70,59,53,72,42,78,39,71,76,46,40,89,87,75,22,40,35,91,56,88,86,69,53,57,80,35,64,29,31,37,32,42,93,94,46,79,46,73,48,24,25,29,56,76,81,51,95,91,54,80,48,32,42,45,77,42,91,63,94,84,53,100,66,76,79,79,74,84,77,128